Protein AF-A0A0M3K593-F1 (afdb_monomer)

Foldseek 3Di:
DPDPPPQDKDKWKFFWADDDPPVQWTWTFTLLGIEICPHPVPPDPDDGQWMKTFIKGQDDDDDVVCVQVPHRIYGDDDIDTDDDDDFGWDWDQDPNDTKTKGFFKWFWAADDQAWTWIQAQGRGIETEGNVNCVVVVDDHRDIFGFIKIADDADPRQVPGRIYTDDGDDDPDDPVPRQKDWFKWAFDQAPDPFWTWTATDFPLGAIAIEGQRQENDGDPPVCRNVQPIKIFMFGNSGDNDPSRHGYTNHIYRDDDPVSVVVVVVRCVRVVVVPPPPDDDDDDDDDDDDDDDDDDDDDDDDDDDPPDPDPVLVVLVVQCVDVVSLVVCCVPPVPVSVVSCVVNVPDDD

Radius of gyration: 25.49 Å; Cα contacts (8 Å, |Δi|>4): 632; chains: 1; bounding box: 78×77×59 Å

Secondary structure (DSSP, 8-state):
---------EEEEEEEEEEETTTTEEEEEETTEEEEE-S--SSS---TT-EEEEEEEE-----TTGGGTT--EEE-S--EE--S-S---EEEEETTEEEEEEEEEEEEEEE-SSEEEEEETTTEEEEEEHHHHHHHT--TT-EEEEEEEE----TTTTT-SEEEEEE---S---S--SEEEEEEEEEEEEETTEEEEEE-GGG-EEEEE-GGGBSS---HHHHHH-S-EEEEEES--BSSTTSPEEPSEEE---THHHHHHHHHHHHHHHTTSTTS--------------------------------HHHHHHHHHHTSHHHHHHHHHH-HHHHHHHHHHHT----

Structure (mmCIF, N/CA/C/O backbone):
data_AF-A0A0M3K593-F1
#
_entry.id   AF-A0A0M3K593-F1
#
loop_
_atom_site.group_PDB
_atom_site.id
_atom_site.type_symbol
_atom_site.label_atom_id
_atom_site.label_alt_id
_atom_site.label_comp_id
_atom_site.label_asym_id
_atom_site.label_entity_id
_atom_site.label_seq_id
_atom_site.pdbx_PDB_ins_code
_atom_site.Cartn_x
_atom_site.Cartn_y
_atom_site.Cartn_z
_atom_site.occupancy
_atom_site.B_iso_or_equiv
_atom_site.auth_seq_id
_atom_site.auth_comp_id
_atom_site.auth_asym_id
_atom_site.auth_atom_id
_atom_site.pdbx_PDB_model_num
ATOM 1 N N . MET A 1 1 ? -12.533 -0.703 -36.557 1.00 31.89 1 MET A N 1
ATOM 2 C CA . MET A 1 1 ? -12.569 0.366 -35.541 1.00 31.89 1 MET A CA 1
ATOM 3 C C . MET A 1 1 ? -13.401 -0.151 -34.383 1.00 31.89 1 MET A C 1
ATOM 5 O O . MET A 1 1 ? -14.620 -0.126 -34.463 1.00 31.89 1 MET A O 1
ATOM 9 N N . LEU A 1 2 ? -12.752 -0.762 -33.392 1.00 30.12 2 LEU A N 1
ATOM 10 C CA . LEU A 1 2 ? -13.408 -1.177 -32.152 1.00 30.12 2 LEU A CA 1
ATOM 11 C C . LEU A 1 2 ? -13.414 0.042 -31.232 1.00 30.12 2 LEU A C 1
ATOM 13 O O . LEU A 1 2 ? -12.392 0.718 -31.120 1.00 30.12 2 LEU A O 1
ATOM 17 N N . GLY A 1 3 ? -14.586 0.359 -30.685 1.00 29.17 3 GLY A N 1
ATOM 18 C CA . GLY A 1 3 ? -14.812 1.551 -29.881 1.00 29.17 3 GLY A CA 1
ATOM 19 C C . GLY A 1 3 ? -13.819 1.647 -28.730 1.00 29.17 3 GLY A C 1
ATOM 20 O O . GLY A 1 3 ? -13.571 0.664 -28.032 1.00 29.17 3 GLY A O 1
ATOM 21 N N . ALA A 1 4 ? -13.265 2.844 -28.553 1.00 38.06 4 ALA A N 1
ATOM 22 C CA . ALA A 1 4 ? -12.621 3.248 -27.320 1.00 38.06 4 ALA A CA 1
ATOM 23 C C . ALA A 1 4 ? -13.682 3.187 -26.215 1.00 38.06 4 ALA A C 1
ATOM 25 O O . ALA A 1 4 ? -14.479 4.104 -26.050 1.00 38.06 4 ALA A O 1
ATOM 26 N N . GLY A 1 5 ? -13.761 2.055 -25.519 1.00 41.94 5 GLY A N 1
ATOM 27 C CA . GLY A 1 5 ? -14.286 2.078 -24.165 1.00 41.94 5 GLY A CA 1
ATOM 28 C C . GLY A 1 5 ? -13.290 2.881 -23.345 1.00 41.94 5 GLY A C 1
ATOM 29 O O . GLY A 1 5 ? -12.103 2.555 -23.386 1.00 41.94 5 GLY A O 1
ATOM 30 N N . ASP A 1 6 ? -13.754 3.928 -22.667 1.00 56.03 6 ASP A N 1
ATOM 31 C CA . ASP A 1 6 ? -12.944 4.706 -21.733 1.00 56.03 6 ASP A CA 1
ATOM 32 C C . ASP A 1 6 ? -12.305 3.747 -20.721 1.00 56.03 6 ASP A C 1
ATOM 34 O O . ASP A 1 6 ? -12.944 3.261 -19.784 1.00 56.03 6 ASP A O 1
ATOM 38 N N . GLN A 1 7 ? -11.041 3.393 -20.950 1.00 69.00 7 GLN A N 1
ATOM 39 C CA . GLN A 1 7 ? -10.253 2.705 -19.945 1.00 69.00 7 GLN A CA 1
ATOM 40 C C . GLN A 1 7 ? -9.970 3.727 -18.856 1.00 69.00 7 GLN A C 1
ATOM 42 O O . GLN A 1 7 ? -9.369 4.764 -19.119 1.00 69.00 7 GLN A O 1
ATOM 47 N N . GLU A 1 8 ? -10.406 3.435 -17.634 1.00 86.25 8 GLU A N 1
ATOM 48 C CA . GLU A 1 8 ? -10.052 4.260 -16.485 1.00 86.25 8 GLU A CA 1
ATOM 49 C C . GLU A 1 8 ? -8.523 4.342 -16.367 1.00 86.25 8 GLU A C 1
ATOM 51 O O . GLU A 1 8 ? -7.814 3.326 -16.413 1.00 86.25 8 GLU A O 1
ATOM 56 N N . THR A 1 9 ? -8.020 5.564 -16.211 1.00 87.94 9 THR A N 1
ATOM 57 C CA . THR A 1 9 ? -6.596 5.851 -16.045 1.00 87.94 9 THR A CA 1
ATOM 58 C C . THR A 1 9 ? -6.358 6.787 -14.873 1.00 87.94 9 THR A C 1
ATOM 60 O O . THR A 1 9 ? -7.185 7.655 -14.601 1.00 87.94 9 THR A O 1
ATOM 63 N N . ILE A 1 10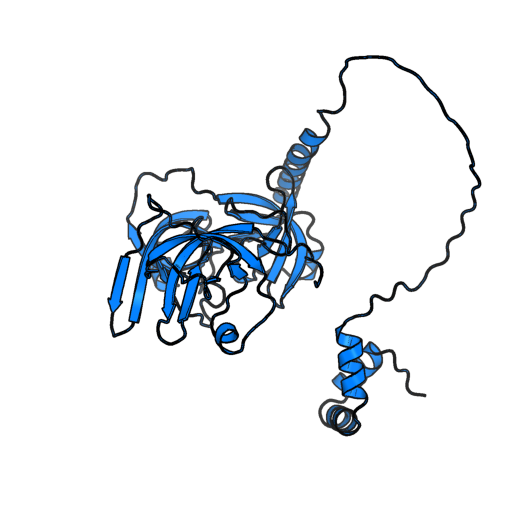 ? -5.194 6.673 -14.238 1.00 87.56 10 ILE A N 1
ATOM 64 C CA . ILE A 1 10 ? -4.732 7.597 -13.199 1.00 87.56 10 ILE A CA 1
ATOM 65 C C . ILE A 1 10 ? -3.284 8.008 -13.459 1.00 87.56 10 ILE A C 1
ATOM 67 O O . ILE A 1 10 ? -2.507 7.231 -14.012 1.00 87.56 10 ILE A O 1
ATOM 71 N N . GLN A 1 11 ? -2.906 9.219 -13.059 1.00 88.06 11 GLN A N 1
ATOM 72 C CA . GLN A 1 11 ? -1.510 9.645 -13.067 1.00 88.06 11 GLN A CA 1
ATOM 73 C C . GLN A 1 11 ? -0.842 9.277 -11.740 1.00 88.06 11 GLN A C 1
ATOM 75 O O . GLN A 1 11 ? -1.380 9.576 -10.676 1.00 88.06 11 GLN A O 1
ATOM 80 N N . VAL A 1 12 ? 0.321 8.631 -11.803 1.00 85.81 12 VAL A N 1
ATOM 81 C CA . VAL A 1 12 ? 1.114 8.254 -10.629 1.00 85.81 12 VAL A CA 1
ATOM 82 C C . VAL A 1 12 ? 2.595 8.472 -10.853 1.00 85.81 12 VAL A C 1
ATOM 84 O O . VAL A 1 12 ? 3.105 8.291 -11.958 1.00 85.81 12 VAL A O 1
ATOM 87 N N . ASP A 1 13 ? 3.282 8.786 -9.763 1.00 87.69 13 ASP A N 1
ATOM 88 C CA . ASP A 1 13 ? 4.732 8.847 -9.719 1.00 87.69 13 ASP A CA 1
ATOM 89 C C . ASP A 1 13 ? 5.278 7.571 -9.076 1.00 87.69 13 ASP A C 1
ATOM 91 O O . ASP A 1 13 ? 4.692 7.024 -8.135 1.00 87.69 13 ASP A O 1
ATOM 95 N N . GLY A 1 14 ? 6.412 7.090 -9.576 1.00 86.69 14 GLY A N 1
ATOM 96 C CA . GLY A 1 14 ? 7.092 5.959 -8.970 1.00 86.69 14 GLY A CA 1
ATOM 97 C C . GLY A 1 14 ? 8.514 5.758 -9.464 1.00 86.69 14 GLY A C 1
ATOM 98 O O . GLY A 1 14 ? 8.992 6.428 -10.382 1.00 86.69 14 GLY A O 1
ATOM 99 N N . VAL A 1 15 ? 9.193 4.830 -8.803 1.00 86.94 15 VAL A N 1
ATOM 100 C CA . VAL A 1 15 ? 10.621 4.556 -8.973 1.00 86.94 15 VAL A CA 1
ATOM 101 C C . VAL A 1 15 ? 10.830 3.224 -9.665 1.00 86.94 15 VAL A C 1
ATOM 103 O O . VAL A 1 15 ? 10.212 2.225 -9.300 1.00 86.94 15 VAL A O 1
ATOM 106 N N . VAL A 1 16 ? 11.717 3.187 -10.653 1.00 86.38 16 VAL A N 1
ATOM 107 C CA . VAL A 1 16 ? 12.101 1.950 -11.333 1.00 86.38 16 VAL A CA 1
ATOM 108 C C . VAL A 1 16 ? 12.878 1.073 -10.362 1.00 86.38 16 VAL A C 1
ATOM 110 O O . VAL A 1 16 ? 13.940 1.453 -9.867 1.00 86.38 16 VAL A O 1
ATOM 113 N N . VAL A 1 17 ? 12.347 -0.115 -10.098 1.00 82.81 17 VAL A N 1
ATOM 114 C CA . VAL A 1 17 ? 12.940 -1.078 -9.156 1.00 82.81 17 VAL A CA 1
ATOM 115 C C . VAL A 1 17 ? 13.529 -2.300 -9.846 1.00 82.81 17 VAL A C 1
ATOM 117 O O . VAL A 1 17 ? 14.283 -3.036 -9.218 1.00 82.81 17 VAL A O 1
ATOM 120 N N . LEU A 1 18 ? 13.175 -2.521 -11.113 1.00 81.56 18 LEU A N 1
ATOM 121 C CA . LEU A 1 18 ? 13.692 -3.606 -11.932 1.00 81.56 18 LEU A CA 1
ATOM 122 C C . LEU A 1 18 ? 13.642 -3.216 -13.407 1.00 81.56 18 LEU A C 1
ATOM 124 O O . LEU A 1 18 ? 12.638 -2.673 -13.878 1.00 81.56 18 LEU A O 1
ATOM 128 N N . VAL A 1 19 ? 14.718 -3.549 -14.113 1.00 81.00 19 VAL A N 1
ATOM 129 C CA . VAL A 1 19 ? 14.821 -3.516 -15.570 1.00 81.00 19 VAL A CA 1
ATOM 130 C C . VAL A 1 19 ? 15.288 -4.900 -16.010 1.00 81.00 19 VAL A C 1
ATOM 132 O O . VAL A 1 19 ? 16.306 -5.387 -15.526 1.00 81.00 19 VAL A O 1
ATOM 135 N N . ASP A 1 20 ? 14.514 -5.544 -16.876 1.00 77.88 20 ASP A N 1
ATOM 136 C CA . ASP A 1 20 ? 14.859 -6.806 -17.525 1.00 77.88 20 ASP A CA 1
ATOM 137 C C . ASP A 1 20 ? 15.097 -6.516 -19.009 1.00 77.88 20 ASP A C 1
ATOM 139 O O . ASP A 1 20 ? 14.156 -6.362 -19.795 1.00 77.88 20 ASP A O 1
ATOM 143 N N . GLU A 1 21 ? 16.375 -6.383 -19.365 1.00 77.69 21 GLU A N 1
ATOM 144 C CA . GLU A 1 21 ? 16.811 -6.103 -20.735 1.00 77.69 21 GLU A CA 1
ATOM 145 C C . GLU A 1 21 ? 16.557 -7.296 -21.669 1.00 77.69 21 GLU A C 1
ATOM 147 O O . GLU A 1 21 ? 16.211 -7.094 -22.832 1.00 77.69 21 GLU A O 1
ATOM 152 N N . GLU A 1 22 ? 16.666 -8.535 -21.173 1.00 76.56 22 GLU A N 1
ATOM 153 C CA . GLU A 1 22 ? 16.469 -9.748 -21.980 1.00 76.56 22 GLU A CA 1
ATOM 154 C C . GLU A 1 22 ? 15.010 -9.893 -22.421 1.00 76.56 22 GLU A C 1
ATOM 156 O O . GLU A 1 22 ? 14.716 -10.242 -23.566 1.00 76.56 22 GLU A O 1
ATOM 161 N N . SER A 1 23 ? 14.087 -9.596 -21.508 1.00 73.81 23 SER A N 1
ATOM 162 C CA . SER A 1 23 ? 12.646 -9.704 -21.725 1.00 73.81 23 SER A CA 1
ATOM 163 C C . SER A 1 23 ? 11.991 -8.376 -22.132 1.00 73.81 23 SER A C 1
ATOM 165 O O . SER A 1 23 ? 10.768 -8.330 -22.296 1.00 73.81 23 SER A O 1
ATOM 167 N N . ASN A 1 24 ? 12.777 -7.305 -22.294 1.00 75.88 24 ASN A N 1
ATOM 168 C CA . ASN A 1 24 ? 12.350 -5.962 -22.699 1.00 75.88 24 ASN A CA 1
ATOM 169 C C . ASN A 1 24 ? 11.180 -5.400 -21.862 1.00 75.88 24 ASN A C 1
ATOM 171 O O . ASN A 1 24 ? 10.176 -4.906 -22.390 1.00 75.88 24 ASN A O 1
ATOM 175 N N . PHE A 1 25 ? 11.277 -5.503 -20.535 1.00 79.31 25 PHE A N 1
ATOM 176 C CA . PHE A 1 25 ? 10.306 -4.889 -19.631 1.00 79.31 25 PHE A CA 1
ATOM 177 C C . PHE A 1 25 ? 10.978 -4.268 -18.409 1.00 79.31 25 PHE A C 1
ATOM 179 O O . PHE A 1 25 ? 12.043 -4.676 -17.960 1.00 79.31 25 PHE A O 1
ATOM 186 N N . ALA A 1 26 ? 10.309 -3.282 -17.831 1.00 82.56 26 ALA A N 1
ATOM 187 C CA . ALA A 1 26 ? 10.638 -2.752 -16.521 1.00 82.56 26 ALA A CA 1
ATOM 188 C C . ALA A 1 26 ? 9.356 -2.667 -15.695 1.00 82.56 26 ALA A C 1
ATOM 190 O O . ALA A 1 26 ? 8.242 -2.774 -16.215 1.00 82.56 26 ALA A O 1
ATOM 191 N N . TYR A 1 27 ? 9.483 -2.456 -14.396 1.00 85.25 27 TYR A N 1
ATOM 192 C CA . TYR A 1 27 ? 8.360 -1.949 -13.622 1.00 85.25 27 TYR A CA 1
ATOM 193 C C . TYR A 1 27 ? 8.842 -0.922 -12.615 1.00 85.25 27 TYR A C 1
ATOM 195 O O . TYR A 1 27 ? 9.941 -1.013 -12.056 1.00 85.25 27 TYR A O 1
ATOM 203 N N . LEU A 1 28 ? 7.986 0.067 -12.399 1.00 85.75 28 LEU A N 1
ATOM 204 C CA . LEU A 1 28 ? 8.141 1.012 -11.313 1.00 85.75 28 LEU A CA 1
ATOM 205 C C . LEU A 1 28 ? 7.267 0.585 -10.141 1.00 85.75 28 LEU A C 1
ATOM 207 O O . LEU A 1 28 ? 6.236 -0.067 -10.325 1.00 85.75 28 LEU A O 1
ATOM 211 N N . ASP A 1 29 ? 7.688 0.937 -8.936 1.00 84.81 29 ASP A N 1
ATOM 212 C CA . ASP A 1 29 ? 6.826 0.882 -7.766 1.00 84.81 29 ASP A CA 1
ATOM 213 C C . ASP A 1 29 ? 6.297 2.282 -7.468 1.00 84.81 29 ASP A C 1
ATOM 215 O O . ASP A 1 29 ? 7.064 3.247 -7.417 1.00 84.81 29 ASP A O 1
ATOM 219 N N . ALA A 1 30 ? 4.984 2.380 -7.306 1.00 80.50 30 ALA A N 1
ATOM 220 C CA . ALA A 1 30 ? 4.266 3.609 -7.004 1.00 80.50 30 ALA A CA 1
ATOM 221 C C . ALA A 1 30 ? 3.485 3.433 -5.695 1.00 80.50 30 ALA A C 1
ATOM 223 O O . ALA A 1 30 ? 3.256 2.314 -5.240 1.00 80.50 30 ALA A O 1
ATOM 224 N N . GLY A 1 31 ? 2.967 4.518 -5.112 1.00 73.06 31 GLY A N 1
ATOM 225 C CA . GLY A 1 31 ? 2.091 4.444 -3.929 1.00 73.06 31 GLY A CA 1
ATOM 226 C C . GLY A 1 31 ? 0.862 3.519 -4.085 1.00 73.06 31 GLY A C 1
ATOM 227 O O . GLY A 1 31 ? 0.278 3.089 -3.087 1.00 73.06 31 GLY A O 1
ATOM 228 N N . LEU A 1 32 ? 0.490 3.165 -5.325 1.00 74.12 32 LEU A N 1
ATOM 229 C CA . LEU A 1 32 ? -0.566 2.198 -5.666 1.00 74.12 32 LEU A CA 1
ATOM 230 C C . LEU A 1 32 ? -0.079 0.735 -5.773 1.00 74.12 32 LEU A C 1
ATOM 232 O O . LEU A 1 32 ? -0.901 -0.187 -5.778 1.00 74.12 32 LEU A O 1
ATOM 236 N N . GLY A 1 33 ? 1.233 0.506 -5.837 1.00 78.50 33 GLY A N 1
ATOM 237 C CA . GLY A 1 33 ? 1.906 -0.771 -6.083 1.00 78.50 33 GLY A CA 1
ATOM 238 C C . GLY A 1 33 ? 2.690 -0.786 -7.401 1.00 78.50 33 GLY A C 1
ATOM 239 O O . GLY A 1 33 ? 2.908 0.251 -8.027 1.00 78.50 33 GLY A O 1
ATOM 240 N N . ARG A 1 34 ? 3.077 -1.988 -7.852 1.00 82.94 34 ARG A N 1
ATOM 241 C CA . ARG A 1 34 ? 3.871 -2.180 -9.075 1.00 82.94 34 ARG A CA 1
ATOM 242 C C . ARG A 1 34 ? 3.084 -1.853 -10.347 1.00 82.94 34 ARG A C 1
ATOM 244 O O . ARG A 1 34 ? 1.995 -2.402 -10.570 1.00 82.94 34 ARG A O 1
ATOM 251 N N . VAL A 1 35 ? 3.688 -1.024 -11.194 1.00 85.06 35 VAL A N 1
ATOM 252 C CA . VAL A 1 35 ? 3.178 -0.607 -12.503 1.00 85.06 35 VAL A CA 1
ATOM 253 C C . VAL A 1 35 ? 4.140 -1.078 -13.593 1.00 85.06 35 VAL A C 1
ATOM 255 O O . VAL A 1 35 ? 5.325 -0.742 -13.580 1.00 85.06 35 VAL A O 1
ATOM 258 N N . LEU A 1 36 ? 3.624 -1.857 -14.543 1.00 86.00 36 LEU A N 1
ATOM 259 C CA . LEU A 1 36 ? 4.391 -2.395 -15.662 1.00 86.00 36 LEU A CA 1
ATOM 260 C C . LEU A 1 36 ? 4.753 -1.295 -16.671 1.00 86.00 36 LEU A C 1
ATOM 262 O O . LEU A 1 36 ? 3.876 -0.586 -17.166 1.00 86.00 36 LEU A O 1
ATOM 266 N N . LEU A 1 37 ? 6.035 -1.229 -17.024 1.00 82.38 37 LEU A N 1
ATOM 267 C CA . LEU A 1 37 ? 6.602 -0.446 -18.119 1.00 82.38 37 LEU A CA 1
ATOM 268 C C . LEU A 1 37 ? 6.957 -1.425 -19.256 1.00 82.38 37 LEU A C 1
ATOM 270 O O . LEU A 1 37 ? 8.034 -2.017 -19.263 1.00 82.38 37 LEU A O 1
ATOM 274 N N . SER A 1 38 ? 6.034 -1.657 -20.194 1.00 69.56 38 SER A N 1
ATOM 275 C CA . SER A 1 38 ? 6.252 -2.549 -21.346 1.00 69.56 38 SER A CA 1
ATOM 276 C C . SER A 1 38 ? 5.411 -2.125 -22.559 1.00 69.56 38 SER A C 1
ATOM 278 O O . SER A 1 38 ? 4.216 -1.890 -22.394 1.00 69.56 38 SER A O 1
ATOM 280 N N . PRO A 1 39 ? 5.982 -2.071 -23.777 1.00 58.28 39 PRO A N 1
ATOM 281 C CA . PRO A 1 39 ? 7.276 -1.509 -24.128 1.00 58.28 39 PRO A CA 1
ATOM 282 C C . PRO A 1 39 ? 7.063 -0.042 -24.553 1.00 58.28 39 PRO A C 1
ATOM 284 O O . PRO A 1 39 ? 6.825 0.256 -25.716 1.00 58.28 39 PRO A O 1
ATOM 287 N N . VAL A 1 40 ? 7.150 0.898 -23.607 1.00 55.06 40 VAL A N 1
ATOM 288 C CA . VAL A 1 40 ? 7.319 2.341 -23.910 1.00 55.06 40 VAL A CA 1
ATOM 289 C C . VAL A 1 40 ? 8.822 2.686 -23.897 1.00 55.06 40 VAL A C 1
ATOM 291 O O . VAL A 1 40 ? 9.225 3.804 -23.608 1.00 55.06 40 VAL A O 1
ATOM 294 N N . MET A 1 41 ? 9.669 1.687 -24.173 1.00 56.06 41 MET A N 1
ATOM 295 C CA . MET A 1 41 ? 11.134 1.786 -24.156 1.00 56.06 41 MET A CA 1
ATOM 296 C C . MET A 1 41 ? 11.714 2.489 -25.392 1.00 56.06 41 MET A C 1
ATOM 298 O O . MET A 1 41 ? 12.921 2.698 -25.469 1.00 56.06 41 MET A O 1
ATOM 302 N N . ASP A 1 42 ? 10.872 2.895 -26.344 1.00 53.09 42 ASP A N 1
ATOM 303 C CA . ASP A 1 42 ? 11.299 3.602 -27.550 1.00 53.09 42 ASP A CA 1
ATOM 304 C C . ASP A 1 42 ? 11.604 5.081 -27.242 1.00 53.09 42 ASP A C 1
ATOM 306 O O . ASP A 1 42 ? 10.855 5.984 -27.619 1.00 53.09 42 ASP A O 1
ATOM 310 N N . GLY A 1 43 ? 12.710 5.349 -26.540 1.00 54.81 43 GLY A N 1
ATOM 311 C CA . GLY A 1 43 ? 13.333 6.678 -26.565 1.00 54.81 43 GLY A CA 1
ATOM 312 C C . GLY A 1 43 ? 14.140 7.105 -25.341 1.00 54.81 43 GLY A C 1
ATOM 313 O O . GLY A 1 43 ? 15.044 7.921 -25.504 1.00 54.81 43 GLY A O 1
ATOM 314 N N . ASP A 1 44 ? 13.868 6.562 -24.153 1.00 59.69 44 ASP A N 1
ATOM 315 C CA . ASP A 1 44 ? 14.581 6.923 -22.921 1.00 59.69 44 ASP A CA 1
ATOM 316 C C . ASP A 1 44 ? 15.331 5.713 -22.348 1.00 59.69 44 ASP A C 1
ATOM 318 O O . ASP A 1 44 ? 14.776 4.628 -22.199 1.00 59.69 44 ASP A O 1
ATOM 322 N N . ASP A 1 45 ? 16.599 5.926 -21.999 1.00 76.06 45 ASP A N 1
ATOM 323 C CA . ASP A 1 45 ? 17.481 4.958 -21.339 1.00 76.06 45 ASP A CA 1
ATOM 324 C C . ASP A 1 45 ? 16.979 4.752 -19.888 1.00 76.06 45 ASP A C 1
ATOM 326 O O . ASP A 1 45 ? 17.406 5.459 -18.967 1.00 76.06 45 ASP A O 1
ATOM 330 N N . ILE A 1 46 ? 15.979 3.876 -19.698 1.00 82.12 46 ILE A N 1
ATOM 331 C CA . ILE A 1 46 ? 15.348 3.587 -18.397 1.00 82.12 46 ILE A CA 1
ATOM 332 C C . ILE A 1 46 ? 16.348 2.849 -17.512 1.00 82.12 46 ILE A C 1
ATOM 334 O O . ILE A 1 46 ? 16.781 1.746 -17.835 1.00 82.12 46 ILE A O 1
ATOM 338 N N . LYS A 1 47 ? 16.672 3.429 -16.354 1.00 83.25 47 LYS A N 1
ATOM 339 C CA . LYS A 1 47 ? 17.590 2.824 -15.384 1.00 83.25 47 LYS A CA 1
ATOM 340 C C . LYS A 1 47 ? 16.896 2.555 -14.067 1.00 83.25 47 LYS A C 1
ATOM 342 O O . LYS A 1 47 ? 16.003 3.284 -13.641 1.00 83.25 47 LYS A O 1
ATOM 347 N N . VAL A 1 48 ? 17.352 1.517 -13.382 1.00 82.44 48 VAL A N 1
ATOM 348 C CA . VAL A 1 48 ? 16.987 1.275 -11.988 1.00 82.44 48 VAL A CA 1
ATOM 349 C C . VAL A 1 48 ? 17.290 2.528 -11.155 1.00 82.44 48 VAL A C 1
ATOM 351 O O . VAL A 1 48 ? 18.335 3.155 -11.318 1.00 82.44 48 VAL A O 1
ATOM 354 N N . SER A 1 49 ? 16.389 2.878 -10.237 1.00 81.81 49 SER A N 1
ATOM 355 C CA . SER A 1 49 ? 16.373 4.128 -9.452 1.00 81.81 49 SER A CA 1
ATOM 356 C C . SER A 1 49 ? 15.933 5.394 -10.199 1.00 81.81 49 SER A C 1
ATOM 358 O O . SER A 1 49 ? 15.815 6.441 -9.557 1.00 81.81 49 SER A O 1
ATOM 360 N N . ASP A 1 50 ? 15.647 5.334 -11.504 1.00 85.00 50 ASP A N 1
ATOM 361 C CA . ASP A 1 50 ? 14.996 6.453 -12.188 1.00 85.00 50 ASP A CA 1
ATOM 362 C C . ASP A 1 50 ? 13.564 6.642 -11.673 1.00 85.00 50 ASP A C 1
ATOM 364 O O . ASP A 1 50 ? 12.843 5.679 -11.406 1.00 85.00 50 ASP A O 1
ATOM 368 N N . TRP A 1 51 ? 13.134 7.898 -11.580 1.00 87.56 51 TRP A N 1
ATOM 369 C CA . TRP A 1 51 ? 11.766 8.260 -11.225 1.00 87.56 51 TRP A CA 1
ATOM 370 C C . TRP A 1 51 ? 10.984 8.699 -12.458 1.00 87.56 51 TRP A C 1
ATOM 372 O O . TRP A 1 51 ? 11.476 9.485 -13.274 1.00 87.56 51 TRP A O 1
ATOM 382 N N . PHE A 1 52 ? 9.740 8.237 -12.559 1.00 88.12 52 PHE A N 1
ATOM 383 C CA . PHE A 1 52 ? 8.836 8.582 -13.648 1.00 88.12 52 PHE A CA 1
ATOM 384 C C . PHE A 1 52 ? 7.456 8.961 -13.125 1.00 88.12 52 PHE A C 1
ATOM 386 O O . PHE A 1 52 ? 6.930 8.323 -12.218 1.00 88.12 52 PHE A O 1
ATOM 393 N N . SER A 1 53 ? 6.868 9.970 -13.765 1.00 88.62 53 SER A N 1
ATOM 394 C CA . SER A 1 53 ? 5.435 10.237 -13.732 1.00 88.62 53 SER A CA 1
ATOM 395 C C . SER A 1 53 ? 4.805 9.541 -14.931 1.00 88.62 53 SER A C 1
ATOM 397 O O . SER A 1 53 ? 5.246 9.743 -16.071 1.00 88.62 53 SER A O 1
ATOM 399 N N . VAL A 1 54 ? 3.818 8.685 -14.682 1.00 87.81 54 VAL A N 1
ATOM 400 C CA . VAL A 1 54 ? 3.195 7.828 -15.693 1.00 87.81 54 VAL A CA 1
ATOM 401 C C . VAL A 1 54 ? 1.678 7.867 -15.582 1.00 87.81 54 VAL A C 1
ATOM 403 O O . VAL A 1 54 ? 1.119 8.004 -14.495 1.00 87.81 54 VAL A O 1
ATOM 406 N N . THR A 1 55 ? 0.997 7.697 -16.709 1.00 89.25 55 THR A N 1
ATOM 407 C CA . THR A 1 55 ? -0.432 7.383 -16.717 1.00 89.25 55 THR A CA 1
ATOM 408 C C . THR A 1 55 ? -0.586 5.867 -16.675 1.00 89.25 55 THR A C 1
ATOM 410 O O . THR A 1 55 ? -0.006 5.163 -17.496 1.00 89.25 55 THR A O 1
ATOM 413 N N . ALA A 1 56 ? -1.334 5.353 -15.704 1.00 87.56 56 ALA A N 1
ATOM 414 C CA . ALA A 1 56 ? -1.515 3.929 -15.465 1.00 87.56 56 ALA A CA 1
ATOM 415 C C . ALA A 1 56 ? -2.979 3.515 -15.653 1.00 87.56 56 ALA A C 1
ATOM 417 O O . ALA A 1 56 ? -3.891 4.261 -15.304 1.00 87.56 56 ALA A O 1
ATOM 418 N N . THR A 1 57 ? -3.199 2.303 -16.158 1.00 88.12 57 THR A N 1
ATOM 419 C CA . THR A 1 57 ? -4.510 1.640 -16.251 1.00 88.12 57 THR A CA 1
ATOM 420 C C . THR A 1 57 ? -4.489 0.308 -15.488 1.00 88.12 57 THR A C 1
ATOM 422 O O . THR A 1 57 ? -3.408 -0.287 -15.372 1.00 88.12 57 THR A O 1
ATOM 425 N N . PRO A 1 58 ? -5.616 -0.205 -14.948 1.00 85.50 58 PRO A N 1
ATOM 426 C CA . PRO A 1 58 ? -5.638 -1.514 -14.309 1.00 85.50 58 PRO A CA 1
ATOM 427 C C . PRO A 1 58 ? -5.230 -2.585 -15.315 1.00 85.50 58 PRO A C 1
ATOM 429 O O . PRO A 1 58 ? -5.754 -2.652 -16.428 1.00 85.50 58 PRO A O 1
ATOM 432 N N . TYR A 1 59 ? -4.287 -3.432 -14.924 1.00 74.62 59 TYR A N 1
ATOM 433 C CA . TYR A 1 59 ? -3.737 -4.447 -15.805 1.00 74.62 59 TYR A CA 1
ATOM 434 C C . TYR A 1 59 ? -4.722 -5.615 -15.923 1.00 74.62 59 TYR A C 1
ATOM 436 O O . TYR A 1 59 ? -4.921 -6.367 -14.969 1.00 74.62 59 TYR A O 1
ATOM 444 N N . ARG A 1 60 ? -5.385 -5.735 -17.081 1.00 65.81 60 ARG A N 1
ATOM 445 C CA . ARG A 1 60 ? -6.429 -6.749 -17.327 1.00 65.81 60 ARG A CA 1
ATOM 446 C C . ARG A 1 60 ? -5.921 -7.981 -18.082 1.00 65.81 60 ARG A C 1
ATOM 448 O O . ARG A 1 60 ? -6.458 -9.066 -17.878 1.00 65.81 60 ARG A O 1
ATOM 455 N N . ASP A 1 61 ? -4.852 -7.842 -18.867 1.00 54.81 61 ASP A N 1
ATOM 456 C CA . ASP A 1 61 ? -4.339 -8.903 -19.740 1.00 54.81 61 ASP A CA 1
ATOM 457 C C . ASP A 1 61 ? -3.043 -9.494 -19.199 1.00 54.81 61 ASP A C 1
ATOM 459 O O . ASP A 1 61 ? -1.947 -9.070 -19.540 1.00 54.81 61 ASP A O 1
ATOM 463 N N . ALA A 1 62 ? -3.159 -10.498 -18.336 1.00 45.88 62 ALA A N 1
ATOM 464 C CA . ALA A 1 62 ? -2.010 -11.168 -17.749 1.00 45.88 62 ALA A CA 1
ATOM 465 C C . ALA A 1 62 ? -1.288 -12.065 -18.772 1.00 45.88 62 ALA A C 1
ATOM 467 O O . ALA A 1 62 ? -1.559 -13.270 -18.836 1.00 45.88 62 ALA A O 1
ATOM 468 N N . ALA A 1 63 ? -0.332 -11.519 -19.532 1.00 47.19 63 ALA A N 1
ATOM 469 C CA . ALA A 1 63 ? 0.608 -12.377 -20.249 1.00 47.19 63 ALA A CA 1
ATOM 470 C C . ALA A 1 63 ? 1.397 -13.226 -19.221 1.00 47.19 63 ALA A C 1
ATOM 472 O O . ALA A 1 63 ? 1.687 -12.746 -18.116 1.00 47.19 63 ALA A O 1
ATOM 473 N N . PRO A 1 64 ? 1.753 -14.487 -19.533 1.00 45.12 64 PRO A N 1
ATOM 474 C CA . PRO A 1 64 ? 2.338 -15.423 -18.565 1.00 45.12 64 PRO A CA 1
ATOM 475 C C . PRO A 1 64 ? 3.610 -14.910 -17.874 1.00 45.12 64 PRO A C 1
ATOM 477 O O . PRO A 1 64 ? 3.853 -15.240 -16.714 1.00 45.12 64 PRO A O 1
ATOM 480 N N . ILE A 1 65 ? 4.387 -14.074 -18.568 1.00 47.88 65 ILE A N 1
ATOM 481 C CA . ILE A 1 65 ? 5.636 -13.473 -18.080 1.00 47.88 65 ILE A CA 1
ATOM 482 C C . ILE A 1 65 ? 5.361 -12.499 -16.919 1.00 47.88 65 ILE A C 1
ATOM 484 O O . ILE A 1 65 ? 6.110 -12.459 -15.948 1.00 47.88 65 ILE A O 1
ATOM 488 N N . HIS A 1 66 ? 4.231 -11.785 -16.942 1.00 51.44 66 HIS A N 1
ATOM 489 C CA . HIS A 1 66 ? 3.921 -10.722 -15.979 1.00 51.44 66 HIS A CA 1
ATOM 490 C C . HIS A 1 66 ? 3.129 -11.204 -14.754 1.00 51.44 66 HIS A C 1
ATOM 492 O O . HIS A 1 66 ? 3.125 -10.525 -13.725 1.00 51.44 66 HIS A O 1
ATOM 498 N N . LYS A 1 67 ? 2.533 -12.410 -14.802 1.00 46.88 67 LYS A N 1
ATOM 499 C CA . LYS A 1 67 ? 1.895 -13.047 -13.628 1.00 46.88 67 LYS A CA 1
ATOM 500 C C . LYS A 1 67 ? 2.875 -13.291 -12.478 1.00 46.88 67 LYS A C 1
ATOM 502 O O . LYS A 1 67 ? 2.458 -13.276 -11.326 1.00 46.88 67 LYS A O 1
ATOM 507 N N . LYS A 1 68 ? 4.164 -13.484 -12.778 1.00 52.16 68 LYS A N 1
ATOM 508 C CA . LYS A 1 68 ? 5.219 -13.655 -11.766 1.00 52.16 68 LYS A CA 1
ATOM 509 C C . LYS A 1 68 ? 5.598 -12.348 -11.058 1.00 52.16 68 LYS A C 1
ATOM 511 O O . LYS A 1 68 ? 6.131 -12.394 -9.956 1.00 52.16 68 LYS A O 1
ATOM 516 N N . ASN A 1 69 ? 5.289 -11.194 -11.656 1.00 59.00 69 ASN A N 1
ATOM 517 C CA . ASN A 1 69 ? 5.829 -9.900 -11.226 1.00 59.00 69 ASN A CA 1
ATOM 518 C C . ASN A 1 69 ? 4.852 -9.078 -10.368 1.00 59.00 69 ASN A C 1
ATOM 520 O O . ASN A 1 69 ? 5.220 -8.000 -9.897 1.00 59.00 69 ASN A O 1
ATOM 524 N N . PHE A 1 70 ? 3.630 -9.585 -10.147 1.00 69.62 70 PHE A N 1
ATOM 525 C CA . PHE A 1 70 ? 2.580 -8.978 -9.313 1.00 69.62 70 PHE A CA 1
ATOM 526 C C . PHE A 1 70 ? 2.214 -7.526 -9.693 1.00 69.62 70 PHE A C 1
ATOM 528 O O . PHE A 1 70 ? 1.749 -6.758 -8.849 1.00 69.62 70 PHE A O 1
ATOM 535 N N . CYS A 1 71 ? 2.411 -7.136 -10.958 1.00 77.06 71 CYS A N 1
ATOM 536 C CA . CYS A 1 71 ? 1.980 -5.831 -11.460 1.00 77.06 71 CYS A CA 1
ATOM 537 C C . CYS A 1 71 ? 0.448 -5.777 -11.512 1.00 77.06 71 CYS A C 1
ATOM 539 O O . CYS A 1 71 ? -0.186 -6.640 -12.120 1.00 77.06 71 CYS A O 1
ATOM 541 N N . ARG A 1 72 ? -0.145 -4.764 -10.871 1.00 77.50 72 ARG A N 1
ATOM 542 C CA . ARG A 1 72 ? -1.606 -4.543 -10.874 1.00 77.50 72 ARG A CA 1
ATOM 543 C C . ARG A 1 72 ? -2.042 -3.528 -11.921 1.00 77.50 72 ARG A C 1
ATOM 545 O O . ARG A 1 72 ? -3.219 -3.482 -12.269 1.00 77.50 72 ARG A O 1
ATOM 552 N N . TYR A 1 73 ? -1.099 -2.737 -12.416 1.00 84.44 73 TYR A N 1
ATOM 553 C CA . TYR A 1 73 ? -1.337 -1.664 -13.369 1.00 84.44 73 TYR A CA 1
ATOM 554 C C . TYR A 1 73 ? -0.298 -1.726 -14.486 1.00 84.44 73 TYR A C 1
ATOM 556 O O . TYR A 1 73 ? 0.798 -2.254 -14.289 1.00 84.44 73 TYR A O 1
ATOM 564 N N . ALA A 1 74 ? -0.634 -1.174 -15.644 1.00 86.75 74 ALA A N 1
ATOM 565 C CA . ALA A 1 74 ? 0.303 -0.957 -16.738 1.00 86.75 74 ALA A CA 1
ATOM 566 C C . ALA A 1 74 ? 0.284 0.504 -17.160 1.00 86.75 74 ALA A C 1
ATOM 568 O O . ALA A 1 74 ? -0.752 1.167 -17.085 1.00 86.75 74 ALA A O 1
ATOM 569 N N . VAL A 1 75 ? 1.438 0.992 -17.601 1.00 85.94 75 VAL A N 1
ATOM 570 C CA . VAL A 1 75 ? 1.552 2.322 -18.185 1.00 85.94 75 VAL A CA 1
ATOM 571 C C . VAL A 1 75 ? 0.819 2.374 -19.521 1.00 85.94 75 VAL A C 1
ATOM 573 O O . VAL A 1 75 ? 0.934 1.470 -20.346 1.00 85.94 75 VAL A O 1
ATOM 576 N N . VAL A 1 76 ? 0.095 3.466 -19.739 1.00 82.75 76 VAL A N 1
ATOM 577 C CA . VAL A 1 76 ? -0.532 3.822 -21.009 1.00 82.75 76 VAL A CA 1
ATOM 578 C C . VAL A 1 76 ? -0.111 5.235 -21.396 1.00 82.75 76 VAL A C 1
ATOM 580 O O . VAL A 1 76 ? -0.092 6.142 -20.571 1.00 82.75 76 VAL A O 1
ATOM 583 N N . GLY A 1 77 ? 0.233 5.446 -22.664 1.00 78.25 77 GLY A N 1
ATOM 584 C CA . GLY A 1 77 ? 0.642 6.764 -23.154 1.00 78.25 77 GLY A CA 1
ATOM 585 C C . GLY A 1 77 ? 2.088 7.138 -22.808 1.00 78.25 77 GLY A C 1
ATOM 586 O O . GLY A 1 77 ? 2.981 6.294 -22.821 1.00 78.25 77 GLY A O 1
ATOM 587 N N . ARG A 1 78 ? 2.340 8.438 -22.593 1.00 74.12 78 ARG A N 1
ATOM 588 C CA . ARG A 1 78 ? 3.698 8.983 -22.424 1.00 74.12 78 ARG A CA 1
ATOM 589 C C . ARG A 1 78 ? 4.180 8.869 -20.980 1.00 74.12 78 ARG A C 1
ATOM 591 O O . ARG A 1 78 ? 3.445 9.183 -20.049 1.00 74.12 78 ARG A O 1
ATOM 598 N N . VAL A 1 79 ? 5.453 8.520 -20.826 1.00 85.25 79 VAL A N 1
ATOM 599 C CA . VAL A 1 79 ? 6.184 8.582 -19.556 1.00 85.25 79 VAL A CA 1
ATOM 600 C C . VAL A 1 79 ? 6.943 9.904 -19.453 1.00 85.25 79 VAL A C 1
ATOM 602 O O . VAL A 1 79 ? 7.426 10.431 -20.455 1.00 85.25 79 VAL A O 1
ATOM 605 N N . LYS A 1 80 ? 7.046 10.465 -18.247 1.00 88.19 80 LYS A N 1
ATOM 606 C CA . LYS A 1 80 ? 7.823 11.682 -17.986 1.00 88.19 80 LYS A CA 1
ATOM 607 C C . LYS A 1 80 ? 8.852 11.413 -16.900 1.00 88.19 80 LYS A C 1
ATOM 609 O O . LYS A 1 80 ? 8.489 11.213 -15.744 1.00 88.19 80 LYS A O 1
ATOM 614 N N . LYS A 1 81 ? 10.137 11.468 -17.254 1.00 87.50 81 LYS A N 1
ATOM 615 C CA . LYS A 1 81 ? 11.231 11.358 -16.282 1.00 87.50 81 LYS A CA 1
ATOM 616 C C . LYS A 1 81 ? 11.200 12.532 -15.296 1.00 87.50 81 LYS A C 1
ATOM 618 O O . LYS A 1 81 ? 11.161 13.697 -15.704 1.00 87.50 81 LYS A O 1
ATOM 623 N N . ILE A 1 82 ? 11.224 12.228 -14.003 1.00 86.31 82 ILE A N 1
ATOM 624 C CA . ILE A 1 82 ? 11.258 13.206 -12.912 1.00 86.31 82 ILE A CA 1
ATOM 625 C C . ILE A 1 82 ? 12.728 13.508 -12.602 1.00 86.31 82 ILE A C 1
ATOM 627 O O . ILE A 1 82 ? 13.488 12.618 -12.232 1.00 86.31 82 ILE A O 1
ATOM 631 N N . LYS A 1 83 ? 13.145 14.766 -12.805 1.00 75.31 83 LYS A N 1
ATOM 632 C CA . LYS A 1 83 ? 14.554 15.191 -12.693 1.00 75.31 83 LYS A CA 1
ATOM 633 C C . LYS A 1 83 ? 14.955 15.708 -11.301 1.00 75.31 83 LYS A C 1
ATOM 635 O O . LYS A 1 83 ? 16.147 15.744 -11.017 1.00 75.31 83 LYS A O 1
ATOM 640 N N . GLU A 1 84 ? 14.009 16.097 -10.439 1.00 60.78 84 GLU A N 1
ATOM 641 C CA . GLU A 1 84 ? 14.290 16.694 -9.120 1.00 60.78 84 GLU A CA 1
ATOM 642 C C . GLU A 1 84 ? 13.603 15.969 -7.945 1.00 60.78 84 GLU A C 1
ATOM 644 O O . GLU A 1 84 ? 12.389 15.797 -7.929 1.00 60.78 84 GLU A O 1
ATOM 649 N N . LYS A 1 85 ? 14.437 15.619 -6.950 1.00 53.53 85 LYS A N 1
ATOM 650 C CA . LYS A 1 85 ? 14.203 15.479 -5.494 1.00 53.53 85 LYS A CA 1
ATOM 651 C C . LYS A 1 85 ? 12.958 14.727 -5.003 1.00 53.53 85 LYS A C 1
ATOM 653 O O . LYS A 1 85 ? 12.300 15.164 -4.065 1.00 53.53 85 LYS A O 1
ATOM 658 N N . LEU A 1 86 ? 12.738 13.523 -5.505 1.00 62.78 86 LEU A N 1
ATOM 659 C CA . LEU A 1 86 ? 12.284 12.459 -4.608 1.00 62.78 86 LEU A CA 1
ATOM 660 C C . LEU A 1 86 ? 13.517 11.826 -3.964 1.00 62.78 86 LEU A C 1
ATOM 662 O O . LEU A 1 86 ? 14.621 11.989 -4.499 1.00 62.78 86 LEU A O 1
ATOM 666 N N . PRO A 1 87 ? 13.391 11.193 -2.789 1.00 65.50 87 PRO A N 1
ATOM 667 C CA . PRO A 1 87 ? 14.540 10.608 -2.129 1.00 65.50 87 PRO A CA 1
ATOM 668 C C . PRO A 1 87 ? 15.355 9.756 -3.097 1.00 65.50 87 PRO A C 1
ATOM 670 O O . PRO A 1 87 ? 14.842 8.832 -3.727 1.00 65.50 87 PRO A O 1
ATOM 673 N N . THR A 1 88 ? 16.614 10.150 -3.294 1.00 65.56 88 THR A N 1
ATOM 674 C CA . THR A 1 88 ? 17.465 9.584 -4.339 1.00 65.56 88 THR A CA 1
ATOM 675 C C . THR A 1 88 ? 17.676 8.109 -4.054 1.00 65.56 88 THR A C 1
ATOM 677 O O . THR A 1 88 ? 18.292 7.743 -3.051 1.00 65.56 88 THR A O 1
ATOM 680 N N . GLY A 1 89 ? 17.136 7.268 -4.936 1.00 71.12 89 GLY A N 1
ATOM 681 C CA . GLY A 1 89 ? 17.466 5.857 -4.975 1.00 71.12 89 GLY A CA 1
ATOM 682 C C . GLY A 1 89 ? 18.947 5.698 -5.296 1.00 71.12 89 GLY A C 1
ATOM 683 O O . GLY A 1 89 ? 19.469 6.355 -6.193 1.00 71.12 89 GLY A O 1
ATOM 684 N N . SER A 1 90 ? 19.636 4.854 -4.542 1.00 73.06 90 SER A N 1
ATOM 685 C CA . SER A 1 90 ? 20.997 4.421 -4.836 1.00 73.06 90 SER A CA 1
ATOM 686 C C . SER A 1 90 ? 20.968 2.952 -5.224 1.00 73.06 90 SER A C 1
ATOM 688 O O . SER A 1 90 ? 20.370 2.128 -4.528 1.00 73.06 90 SER A O 1
ATOM 690 N N . ARG A 1 91 ? 21.622 2.633 -6.339 1.00 71.88 91 ARG A N 1
ATOM 691 C CA . ARG A 1 91 ? 21.882 1.258 -6.750 1.00 71.88 91 ARG A CA 1
ATOM 692 C C . ARG A 1 91 ? 23.006 0.687 -5.892 1.00 71.88 91 ARG A C 1
ATOM 694 O O . ARG A 1 91 ? 24.057 1.310 -5.743 1.00 71.88 91 ARG A O 1
ATOM 701 N N . ILE A 1 92 ? 22.782 -0.493 -5.330 1.00 74.31 92 ILE A N 1
ATOM 702 C CA . ILE A 1 92 ? 23.779 -1.240 -4.569 1.00 74.31 92 ILE A CA 1
ATOM 703 C C . ILE A 1 92 ? 23.844 -2.651 -5.145 1.00 74.31 92 ILE A C 1
ATOM 705 O O . ILE A 1 92 ? 22.892 -3.412 -5.000 1.00 74.31 92 ILE A O 1
ATOM 709 N N . ASP A 1 93 ? 24.979 -3.015 -5.735 1.00 72.31 93 ASP A N 1
ATOM 710 C CA . ASP A 1 93 ? 25.242 -4.391 -6.151 1.00 72.31 93 ASP A CA 1
ATOM 711 C C . ASP A 1 93 ? 25.797 -5.182 -4.952 1.00 72.31 93 ASP A C 1
ATOM 713 O O . ASP A 1 93 ? 26.849 -4.851 -4.394 1.00 72.31 93 ASP A O 1
ATOM 717 N N . ARG A 1 94 ? 25.074 -6.215 -4.508 1.00 68.06 94 ARG A N 1
ATOM 718 C CA . ARG A 1 94 ? 25.536 -7.167 -3.480 1.00 68.06 94 ARG A CA 1
ATOM 719 C C . ARG A 1 94 ? 25.250 -8.585 -3.935 1.00 68.06 94 ARG A C 1
ATOM 721 O O . ARG A 1 94 ? 24.103 -8.898 -4.203 1.00 68.06 94 ARG A O 1
ATOM 728 N N . ASP A 1 95 ? 26.264 -9.446 -3.965 1.00 67.75 95 ASP A N 1
ATOM 729 C CA . ASP A 1 95 ? 26.097 -10.885 -4.225 1.00 67.75 95 ASP A CA 1
ATOM 730 C C . ASP A 1 95 ? 25.309 -11.199 -5.521 1.00 67.75 95 ASP A C 1
ATOM 732 O O . ASP A 1 95 ? 24.450 -12.077 -5.533 1.00 67.75 95 ASP A O 1
ATOM 736 N N . ASN A 1 96 ? 25.576 -10.464 -6.612 1.00 63.19 96 ASN A N 1
ATOM 737 C CA . ASN A 1 96 ? 24.831 -10.511 -7.887 1.00 63.19 96 ASN A CA 1
ATOM 738 C C . ASN A 1 96 ? 23.342 -10.111 -7.801 1.00 63.19 96 ASN A C 1
ATOM 740 O O . ASN A 1 96 ? 22.592 -10.338 -8.747 1.00 63.19 96 ASN A O 1
ATOM 744 N N . LEU A 1 97 ? 22.908 -9.501 -6.696 1.00 63.28 97 LEU A N 1
ATOM 745 C CA . LEU A 1 97 ? 21.591 -8.887 -6.546 1.00 63.28 97 LEU A CA 1
ATOM 746 C C . LEU A 1 97 ? 21.718 -7.366 -6.638 1.00 63.28 97 LEU A C 1
ATOM 748 O O . LEU A 1 97 ? 22.435 -6.732 -5.856 1.00 63.28 97 LEU A O 1
ATOM 752 N N . GLU A 1 98 ? 20.983 -6.785 -7.583 1.00 69.00 98 GLU A N 1
ATOM 753 C CA . GLU A 1 98 ? 20.801 -5.342 -7.682 1.00 69.00 98 GLU A CA 1
ATOM 754 C C . GLU A 1 98 ? 19.760 -4.897 -6.647 1.00 69.00 98 GLU A C 1
ATOM 756 O O . GLU A 1 98 ? 18.604 -5.322 -6.668 1.00 69.00 98 GLU A O 1
ATOM 761 N N . VAL A 1 99 ? 20.177 -4.055 -5.701 1.00 75.69 99 VAL A N 1
ATOM 762 C CA . VAL A 1 99 ? 19.317 -3.548 -4.628 1.00 75.69 99 VAL A CA 1
ATOM 763 C C . VAL A 1 99 ? 19.147 -2.044 -4.779 1.00 75.69 99 VAL A C 1
ATOM 765 O O . VAL A 1 99 ? 20.120 -1.292 -4.751 1.00 75.69 99 VAL A O 1
ATOM 768 N N . VAL A 1 100 ? 17.897 -1.589 -4.860 1.00 78.00 100 VAL A N 1
ATOM 769 C CA . VAL A 1 100 ? 17.557 -0.160 -4.844 1.00 78.00 100 VAL A CA 1
ATOM 770 C C . VAL A 1 100 ? 17.387 0.291 -3.408 1.00 78.00 100 VAL A C 1
ATOM 772 O O . VAL A 1 100 ? 16.525 -0.240 -2.714 1.00 78.00 100 VAL A O 1
ATOM 775 N N . ARG A 1 101 ? 18.172 1.270 -2.952 1.00 82.25 101 ARG A N 1
ATOM 776 C CA . ARG A 1 101 ? 18.021 1.878 -1.624 1.00 82.25 101 ARG A CA 1
ATOM 777 C C . ARG A 1 101 ? 17.508 3.309 -1.720 1.00 82.25 101 ARG A C 1
ATOM 779 O O . ARG A 1 101 ? 18.205 4.150 -2.272 1.00 82.25 101 ARG A O 1
ATOM 786 N N . ILE A 1 102 ? 16.361 3.596 -1.108 1.00 82.44 102 ILE A N 1
ATOM 787 C CA . ILE A 1 102 ? 15.706 4.918 -1.116 1.00 82.44 102 ILE A CA 1
ATOM 788 C C . ILE A 1 102 ? 15.574 5.425 0.318 1.00 82.44 102 ILE A C 1
ATOM 790 O O . ILE A 1 102 ? 15.123 4.679 1.180 1.00 82.44 102 ILE A O 1
ATOM 794 N N . GLN A 1 103 ? 15.942 6.676 0.590 1.00 83.06 103 GLN A N 1
ATOM 795 C CA . GLN A 1 103 ? 15.784 7.290 1.915 1.00 83.06 103 GLN A CA 1
ATOM 796 C C . GLN A 1 103 ? 14.454 8.039 2.017 1.00 83.06 103 GLN A C 1
ATOM 798 O O . GLN A 1 103 ? 14.395 9.193 1.641 1.00 83.06 103 GLN A O 1
ATOM 803 N N . THR A 1 104 ? 13.385 7.427 2.512 1.00 82.12 104 THR A N 1
ATOM 804 C CA . THR A 1 104 ? 12.072 8.089 2.586 1.00 82.12 104 THR A CA 1
ATOM 805 C C . THR A 1 104 ? 11.603 8.244 4.029 1.00 82.12 104 THR A C 1
ATOM 807 O O . THR A 1 104 ? 11.813 7.340 4.845 1.00 82.12 104 THR A O 1
ATOM 810 N N . PRO A 1 105 ? 10.853 9.316 4.334 1.00 82.69 105 PRO A N 1
ATOM 811 C CA . PRO A 1 105 ? 9.995 9.333 5.504 1.00 82.69 105 PRO A CA 1
ATOM 812 C C . PRO A 1 105 ? 8.969 8.200 5.420 1.00 82.69 105 PRO A C 1
ATOM 814 O O . PRO A 1 105 ? 8.405 7.936 4.351 1.00 82.69 105 PRO A O 1
ATOM 817 N N . VAL A 1 106 ? 8.726 7.536 6.545 1.00 85.38 106 VAL A N 1
ATOM 818 C CA . VAL A 1 106 ? 7.685 6.521 6.701 1.00 85.38 106 VAL A CA 1
ATOM 819 C C . VAL A 1 106 ? 6.947 6.745 8.016 1.00 85.38 106 VAL A C 1
ATOM 821 O O . VAL A 1 106 ? 7.558 6.954 9.065 1.00 85.38 106 VAL A O 1
ATOM 824 N N . MET A 1 107 ? 5.621 6.670 7.979 1.00 88.06 107 MET A N 1
ATOM 825 C CA . MET A 1 107 ? 4.797 6.581 9.180 1.00 88.06 107 MET A CA 1
ATOM 826 C C . MET A 1 107 ? 4.601 5.109 9.527 1.00 88.06 107 MET A C 1
ATOM 828 O O . MET A 1 107 ? 4.101 4.330 8.714 1.00 88.06 107 MET A O 1
ATOM 832 N N . ILE A 1 108 ? 4.949 4.720 10.747 1.00 87.62 108 ILE A N 1
ATOM 833 C CA . ILE A 1 108 ? 4.626 3.396 11.267 1.00 87.62 108 ILE A CA 1
ATOM 834 C C . ILE A 1 108 ? 3.127 3.329 11.510 1.00 87.62 108 ILE A C 1
ATOM 836 O O . ILE A 1 108 ? 2.588 4.096 12.299 1.00 87.62 108 ILE A O 1
ATOM 840 N N . GLY A 1 109 ? 2.452 2.396 10.856 1.00 85.38 109 GLY A N 1
ATOM 841 C CA . GLY A 1 109 ? 1.040 2.151 11.081 1.00 85.38 109 GLY A CA 1
ATOM 842 C C . GLY A 1 109 ? 0.835 1.088 12.150 1.00 85.38 109 GLY A C 1
ATOM 843 O O . GLY A 1 109 ? 1.094 1.303 13.337 1.00 85.38 109 GLY A O 1
ATOM 844 N N . ALA A 1 110 ? 0.361 -0.077 11.712 1.00 84.69 110 ALA A N 1
ATOM 845 C CA . ALA A 1 110 ? 0.088 -1.206 12.586 1.00 84.69 110 ALA A CA 1
ATOM 846 C C . ALA A 1 110 ? 1.371 -1.919 13.041 1.00 84.69 110 ALA A C 1
ATOM 848 O O . ALA A 1 110 ? 2.194 -2.384 12.242 1.00 84.69 110 ALA A O 1
ATOM 849 N N . ILE A 1 111 ? 1.502 -2.064 14.361 1.00 86.31 111 ILE A N 1
ATOM 850 C CA . ILE A 1 111 ? 2.548 -2.864 14.994 1.00 86.31 111 ILE A CA 1
ATOM 851 C C . ILE A 1 111 ? 1.973 -4.216 15.422 1.00 86.31 111 ILE A C 1
ATOM 853 O O . ILE A 1 111 ? 0.956 -4.290 16.116 1.00 86.31 111 ILE A O 1
ATOM 857 N N . ARG A 1 112 ? 2.635 -5.299 15.005 1.00 81.81 112 ARG A N 1
ATOM 858 C CA . ARG A 1 112 ? 2.382 -6.677 15.446 1.00 81.81 112 ARG A CA 1
ATOM 859 C C . ARG A 1 112 ? 3.610 -7.252 16.119 1.00 81.81 112 ARG A C 1
ATOM 861 O O . ARG A 1 112 ? 4.682 -6.652 16.112 1.00 81.81 112 ARG A O 1
ATOM 868 N N . GLU A 1 113 ? 3.454 -8.421 16.727 1.00 76.31 113 GLU A N 1
ATOM 869 C CA . GLU A 1 113 ? 4.534 -9.064 17.467 1.00 76.31 113 GLU A CA 1
ATOM 870 C C . GLU A 1 113 ? 5.687 -9.524 16.557 1.00 76.31 113 GLU A C 1
ATOM 872 O O . GLU A 1 113 ? 6.859 -9.459 16.949 1.00 76.31 113 GLU A O 1
ATOM 877 N N . ASP A 1 114 ? 5.378 -9.909 15.324 1.00 73.12 114 ASP A N 1
ATOM 878 C CA . ASP A 1 114 ? 6.272 -10.475 14.313 1.00 73.12 114 ASP A CA 1
ATOM 879 C C . ASP A 1 114 ? 6.445 -9.600 13.062 1.00 73.12 114 ASP A C 1
ATOM 881 O O . ASP A 1 114 ? 7.498 -9.674 12.425 1.00 73.12 114 ASP A O 1
ATOM 885 N N . THR A 1 115 ? 5.485 -8.721 12.766 1.00 72.19 115 THR A N 1
ATOM 886 C CA . THR A 1 115 ? 5.531 -7.805 11.617 1.00 72.19 115 THR A CA 1
ATOM 887 C C . THR A 1 115 ? 5.207 -6.363 12.002 1.00 72.19 115 THR A C 1
ATOM 889 O O . THR A 1 115 ? 4.408 -6.106 12.899 1.00 72.19 115 THR A O 1
ATOM 892 N N . THR A 1 116 ? 5.759 -5.395 11.284 1.00 87.00 116 THR A N 1
ATOM 893 C CA . THR A 1 116 ? 5.310 -4.002 11.357 1.00 87.00 116 THR A CA 1
ATOM 894 C C . THR A 1 116 ? 5.137 -3.474 9.941 1.00 87.00 116 THR A C 1
ATOM 896 O O . THR A 1 116 ? 6.008 -3.676 9.093 1.00 87.00 116 THR A O 1
ATOM 899 N N . VAL A 1 117 ? 4.000 -2.825 9.685 1.00 87.81 117 VAL A N 1
ATOM 900 C CA . VAL A 1 1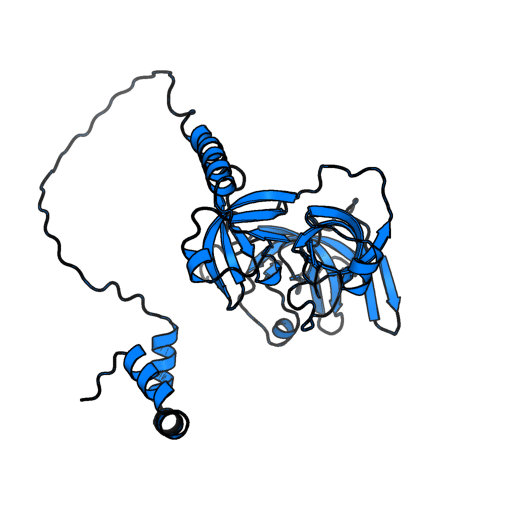17 ? 3.717 -2.171 8.405 1.00 87.81 117 VAL A CA 1
ATOM 901 C C . VAL A 1 117 ? 3.851 -0.668 8.598 1.00 87.81 117 VAL A C 1
ATOM 903 O O . VAL A 1 117 ? 3.271 -0.086 9.515 1.00 87.81 117 VAL A O 1
ATOM 906 N N . ALA A 1 118 ? 4.636 -0.048 7.731 1.00 88.75 118 ALA A N 1
ATOM 907 C CA . ALA A 1 118 ? 4.758 1.391 7.618 1.00 88.75 118 ALA A CA 1
ATOM 908 C C . ALA A 1 118 ? 4.286 1.854 6.236 1.00 88.75 118 ALA A C 1
ATOM 910 O O . ALA A 1 118 ? 4.202 1.066 5.290 1.00 88.75 118 ALA A O 1
ATOM 911 N N . LEU A 1 119 ? 3.964 3.138 6.138 1.00 88.25 119 LEU A N 1
ATOM 912 C CA . LEU A 1 119 ? 3.497 3.784 4.922 1.00 88.25 119 LEU A CA 1
ATOM 913 C C . LEU A 1 119 ? 4.413 4.959 4.577 1.00 88.25 119 LEU A C 1
ATOM 915 O O . LEU A 1 119 ? 4.678 5.810 5.423 1.00 88.25 119 LEU A O 1
ATOM 919 N N . SER A 1 120 ? 4.878 4.989 3.336 1.00 85.62 120 SER A N 1
ATOM 920 C CA . SER A 1 120 ? 5.545 6.115 2.689 1.00 85.62 120 SER A CA 1
ATOM 921 C C . SER A 1 120 ? 4.600 6.727 1.663 1.00 85.62 120 SER A C 1
ATOM 923 O O . SER A 1 120 ? 3.883 6.010 0.961 1.00 85.62 120 SER A O 1
ATOM 925 N N . GLU A 1 121 ? 4.651 8.047 1.533 1.00 80.00 121 GLU A N 1
ATOM 926 C CA . GLU A 1 121 ? 3.983 8.773 0.456 1.00 80.00 121 GLU A CA 1
ATOM 927 C C . GLU A 1 121 ? 4.468 8.324 -0.933 1.00 80.00 121 GLU A C 1
ATOM 929 O O . GLU A 1 121 ? 3.661 8.145 -1.840 1.00 80.00 121 GLU A O 1
ATOM 934 N N . HIS A 1 122 ? 5.772 8.079 -1.088 1.00 78.19 122 HIS A N 1
ATOM 935 C CA . HIS A 1 122 ? 6.399 7.898 -2.400 1.00 78.19 122 HIS A CA 1
ATOM 936 C C . HIS A 1 122 ? 6.385 6.453 -2.897 1.00 78.19 122 HIS A C 1
ATOM 938 O O . HIS A 1 122 ? 6.206 6.198 -4.083 1.00 78.19 122 HIS A O 1
ATOM 944 N N . ILE A 1 123 ? 6.594 5.504 -1.987 1.00 80.94 123 ILE A N 1
ATOM 945 C CA . ILE A 1 123 ? 6.774 4.081 -2.326 1.00 80.94 123 ILE A CA 1
ATOM 946 C C . ILE A 1 123 ? 5.688 3.185 -1.718 1.00 80.94 123 ILE A C 1
ATOM 948 O O . ILE A 1 123 ? 5.733 1.961 -1.835 1.00 80.94 123 ILE A O 1
ATOM 952 N N . GLY A 1 124 ? 4.718 3.776 -1.017 1.00 84.62 124 GLY A N 1
ATOM 953 C CA . GLY A 1 124 ? 3.627 3.043 -0.392 1.00 84.62 124 GLY A CA 1
ATOM 954 C C . GLY A 1 124 ? 4.092 2.186 0.786 1.00 84.62 124 GLY A C 1
ATOM 955 O O . GLY A 1 124 ? 4.592 2.691 1.789 1.00 84.62 124 GLY A O 1
ATOM 956 N N . ARG A 1 125 ? 3.847 0.876 0.722 1.00 86.56 125 ARG A N 1
A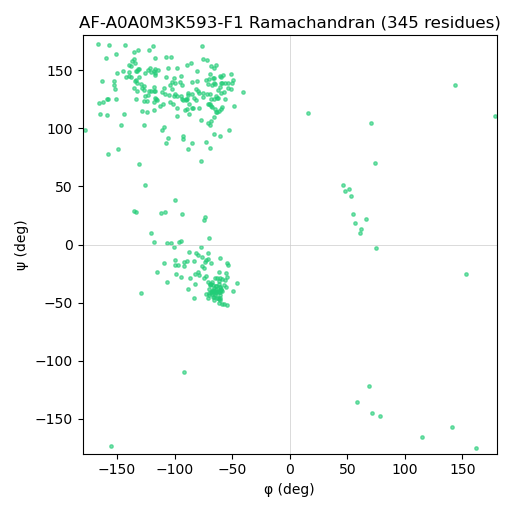TOM 957 C CA . ARG A 1 125 ? 3.946 -0.016 1.887 1.00 86.56 125 ARG A CA 1
ATOM 958 C C . ARG A 1 125 ? 5.372 -0.479 2.145 1.00 86.56 125 ARG A C 1
ATOM 960 O O . ARG A 1 125 ? 5.996 -1.124 1.302 1.00 86.56 125 ARG A O 1
ATOM 967 N N . VAL A 1 126 ? 5.821 -0.262 3.374 1.00 89.31 126 VAL A N 1
ATOM 968 C CA . VAL A 1 126 ? 7.150 -0.633 3.851 1.00 89.31 126 VAL A CA 1
ATOM 969 C C . VAL A 1 126 ? 7.024 -1.670 4.961 1.00 89.31 126 VAL A C 1
ATOM 971 O O . VAL A 1 126 ? 6.340 -1.475 5.963 1.00 89.31 126 VAL A O 1
ATOM 974 N N . PHE A 1 127 ? 7.701 -2.795 4.784 1.00 90.31 127 PHE A N 1
ATOM 975 C CA . PHE A 1 127 ? 7.881 -3.818 5.797 1.00 90.31 127 PHE A CA 1
ATOM 976 C C . PHE A 1 127 ? 8.991 -3.421 6.765 1.00 90.31 127 PHE A C 1
ATOM 978 O O . PHE A 1 127 ? 10.098 -3.055 6.365 1.00 90.31 127 PHE A O 1
ATOM 985 N N . ILE A 1 128 ? 8.706 -3.547 8.055 1.00 89.19 128 ILE A N 1
ATOM 986 C CA . ILE A 1 128 ? 9.692 -3.401 9.114 1.00 89.19 128 ILE A CA 1
ATOM 987 C C . ILE A 1 128 ? 9.784 -4.733 9.854 1.00 89.19 128 ILE A C 1
ATOM 989 O O . ILE A 1 128 ? 8.823 -5.189 10.479 1.00 89.19 128 ILE A O 1
ATOM 993 N N . ASP A 1 129 ? 10.955 -5.367 9.777 1.00 86.88 129 ASP A N 1
ATOM 994 C CA . ASP A 1 129 ? 11.171 -6.670 10.396 1.00 86.88 129 ASP A CA 1
ATOM 995 C C . ASP A 1 129 ? 11.244 -6.591 11.936 1.00 86.88 129 ASP A C 1
ATOM 997 O O . ASP A 1 129 ? 11.543 -5.552 12.536 1.00 86.88 129 ASP A O 1
ATOM 1001 N N . LYS A 1 130 ? 10.999 -7.730 12.601 1.00 86.12 130 LYS A N 1
ATOM 1002 C CA . LYS A 1 130 ? 11.009 -7.844 14.071 1.00 86.12 130 LYS A CA 1
ATOM 1003 C C . LYS A 1 130 ? 12.336 -7.405 14.702 1.00 86.12 130 LYS A C 1
ATOM 1005 O O . LYS A 1 130 ? 12.320 -6.873 15.811 1.00 86.12 130 LYS A O 1
ATOM 1010 N N . LYS A 1 131 ? 13.483 -7.648 14.054 1.00 86.62 131 LYS A N 1
ATOM 1011 C CA . LYS A 1 131 ? 14.804 -7.281 14.596 1.00 86.62 131 LYS A CA 1
ATOM 1012 C C . LYS A 1 131 ? 14.978 -5.766 14.567 1.00 86.62 131 LYS A C 1
ATOM 1014 O O . LYS A 1 131 ? 15.377 -5.191 15.577 1.00 86.62 131 LYS A O 1
ATOM 1019 N N . PHE A 1 132 ? 14.634 -5.131 13.450 1.00 84.56 132 PHE A N 1
ATOM 1020 C CA . PHE A 1 132 ? 14.677 -3.684 13.287 1.00 84.56 132 PHE A CA 1
ATOM 1021 C C . PHE A 1 132 ? 13.715 -2.994 14.253 1.00 84.56 132 PHE A C 1
ATOM 1023 O O . PHE A 1 132 ? 14.128 -2.092 14.978 1.00 84.56 132 PHE A O 1
ATOM 1030 N N . ARG A 1 133 ? 12.472 -3.488 14.357 1.00 86.31 133 ARG A N 1
ATOM 1031 C CA . ARG A 1 133 ? 11.485 -2.979 15.319 1.00 86.31 133 ARG A CA 1
ATOM 1032 C C . ARG A 1 133 ? 12.015 -2.997 16.749 1.00 86.31 133 ARG A C 1
ATOM 1034 O O . ARG A 1 133 ? 11.968 -1.981 17.430 1.00 86.31 133 ARG A O 1
ATOM 1041 N N . LYS A 1 134 ? 12.521 -4.153 17.198 1.00 85.75 134 LYS A N 1
ATOM 1042 C CA . LYS A 1 134 ? 13.049 -4.329 18.560 1.00 85.75 134 LYS A CA 1
ATOM 1043 C C . LYS A 1 134 ? 14.248 -3.432 18.836 1.00 85.75 134 LYS A C 1
ATOM 1045 O O . LYS A 1 134 ? 14.356 -2.900 19.930 1.00 85.75 134 LYS A O 1
ATOM 1050 N N . LYS A 1 135 ? 15.141 -3.278 17.856 1.00 86.12 135 LYS A N 1
ATOM 1051 C CA . LYS A 1 135 ? 16.328 -2.428 17.987 1.00 86.12 135 LYS A CA 1
ATOM 1052 C C . LYS A 1 135 ? 15.964 -0.958 18.224 1.00 86.12 135 LYS A C 1
ATOM 1054 O O . LYS A 1 135 ? 16.709 -0.275 18.913 1.00 86.12 135 LYS A O 1
ATOM 1059 N N . MET A 1 136 ? 14.859 -0.494 17.642 1.00 80.94 136 MET A N 1
ATOM 1060 C CA . MET A 1 136 ? 14.495 0.925 17.603 1.00 80.94 136 MET A CA 1
ATOM 1061 C C . MET A 1 136 ? 13.335 1.311 18.535 1.00 80.94 136 MET A C 1
ATOM 1063 O O . MET A 1 136 ? 12.935 2.466 18.517 1.00 80.94 136 MET A O 1
ATOM 1067 N N . ASP A 1 137 ? 12.779 0.373 19.311 1.00 84.94 137 ASP A N 1
ATOM 1068 C CA . ASP A 1 137 ? 11.617 0.602 20.194 1.00 84.94 137 ASP A CA 1
ATOM 1069 C C . ASP A 1 137 ? 10.443 1.332 19.503 1.00 84.94 137 ASP A C 1
ATOM 1071 O O . ASP A 1 137 ? 9.877 2.309 19.995 1.00 84.94 137 ASP A O 1
ATOM 1075 N N . LEU A 1 138 ? 10.106 0.878 18.293 1.00 84.75 138 LEU A N 1
ATOM 1076 C CA . LEU A 1 138 ? 9.121 1.546 17.443 1.00 84.75 138 LEU A CA 1
ATOM 1077 C C . LEU A 1 138 ? 7.709 1.515 18.044 1.00 84.75 138 LEU A C 1
ATOM 1079 O O . LEU A 1 138 ? 7.250 0.472 18.520 1.00 84.75 138 LEU A O 1
ATOM 1083 N N . LYS A 1 139 ? 6.992 2.640 17.923 1.00 83.25 139 LYS A N 1
ATOM 1084 C CA . LYS A 1 139 ? 5.604 2.824 18.382 1.00 83.25 139 LYS A CA 1
ATOM 1085 C C . LYS A 1 139 ? 4.660 3.116 17.217 1.00 83.25 139 LYS A C 1
ATOM 1087 O O . LYS A 1 139 ? 5.074 3.659 16.196 1.00 83.25 139 LYS A O 1
ATOM 1092 N N . SER A 1 140 ? 3.391 2.733 17.351 1.00 80.94 140 SER A N 1
ATOM 1093 C CA . SER A 1 140 ? 2.385 3.003 16.319 1.00 80.94 140 SER A CA 1
ATOM 1094 C C . SER A 1 140 ? 2.265 4.509 16.095 1.00 80.94 140 SER A C 1
ATOM 1096 O O . SER A 1 140 ? 2.379 5.285 17.042 1.00 80.94 140 SER A O 1
ATOM 1098 N N . LYS A 1 141 ? 2.034 4.914 14.847 1.00 78.69 141 LYS A N 1
ATOM 1099 C CA . LYS A 1 141 ? 1.982 6.312 14.393 1.00 78.69 141 LYS A CA 1
ATOM 1100 C C . LYS A 1 141 ? 3.284 7.113 14.599 1.00 78.69 141 LYS A C 1
ATOM 1102 O O . LYS A 1 141 ? 3.286 8.321 14.390 1.00 78.69 141 LYS A O 1
ATOM 1107 N N . MET A 1 142 ? 4.404 6.476 14.960 1.00 84.19 142 MET A N 1
ATOM 1108 C CA . MET A 1 142 ? 5.719 7.128 14.955 1.00 84.19 142 MET A CA 1
ATOM 1109 C C . MET A 1 142 ? 6.200 7.325 13.515 1.00 84.19 142 MET A C 1
ATOM 1111 O O . MET A 1 142 ? 6.021 6.453 12.666 1.00 84.19 142 MET A O 1
ATOM 1115 N N . ILE A 1 143 ? 6.841 8.458 13.250 1.00 81.00 143 ILE A N 1
ATOM 1116 C CA . ILE A 1 143 ? 7.439 8.762 11.953 1.00 81.00 143 ILE A CA 1
ATOM 1117 C C . ILE A 1 143 ? 8.948 8.546 12.039 1.00 81.00 143 ILE A C 1
ATOM 1119 O O . ILE A 1 143 ? 9.580 8.890 13.037 1.00 81.00 143 ILE A O 1
ATOM 1123 N N . LEU A 1 144 ? 9.521 7.980 10.983 1.00 80.25 144 LEU A N 1
ATOM 1124 C CA . LEU A 1 144 ? 10.957 7.792 10.840 1.00 80.25 144 LEU A CA 1
ATOM 1125 C C . LEU A 1 144 ? 11.427 8.116 9.432 1.00 80.25 144 LEU A C 1
ATOM 1127 O O . LEU A 1 144 ? 10.757 7.789 8.459 1.00 80.25 144 LEU A O 1
ATOM 1131 N N . ASP A 1 145 ? 12.621 8.690 9.343 1.00 81.62 145 ASP A N 1
ATOM 1132 C CA . ASP A 1 145 ? 13.382 8.738 8.103 1.00 81.62 145 ASP A CA 1
ATOM 1133 C C . ASP A 1 145 ? 14.231 7.465 7.992 1.00 81.62 145 ASP A C 1
ATOM 1135 O O . ASP A 1 145 ? 15.133 7.205 8.800 1.00 81.62 145 ASP A O 1
ATOM 1139 N N . ALA A 1 146 ? 13.882 6.621 7.022 1.00 81.44 146 ALA A N 1
ATOM 1140 C CA . ALA A 1 146 ? 14.521 5.335 6.825 1.00 81.44 146 ALA A CA 1
ATOM 1141 C C . ALA A 1 146 ? 14.976 5.138 5.383 1.00 81.44 146 ALA A C 1
ATOM 1143 O O . ALA A 1 146 ? 14.246 5.349 4.417 1.00 81.44 146 ALA A O 1
ATOM 1144 N N . SER A 1 147 ? 16.176 4.580 5.255 1.00 84.31 147 SER A N 1
ATOM 1145 C CA . SER A 1 147 ? 16.564 3.861 4.053 1.00 84.31 147 SER A CA 1
ATOM 1146 C C . SER A 1 147 ? 15.741 2.583 3.941 1.00 84.31 147 SER A C 1
ATOM 1148 O O . SER A 1 147 ? 15.838 1.690 4.791 1.00 84.31 147 SER A O 1
ATOM 1150 N N . VAL A 1 148 ? 14.971 2.480 2.870 1.00 87.25 148 VAL A N 1
ATOM 1151 C CA . VAL A 1 148 ? 14.260 1.278 2.456 1.00 87.25 148 VAL A CA 1
ATOM 1152 C C . VAL A 1 148 ? 14.987 0.604 1.302 1.00 87.25 148 VAL A C 1
ATOM 1154 O O . VAL A 1 148 ? 15.790 1.233 0.617 1.00 87.25 148 VAL A O 1
ATOM 1157 N N . GLN A 1 149 ? 14.690 -0.665 1.068 1.00 85.94 149 GLN A N 1
ATOM 1158 C CA . GLN A 1 149 ? 15.105 -1.362 -0.140 1.00 85.94 149 GLN A CA 1
ATOM 1159 C C . GLN A 1 149 ? 13.997 -2.238 -0.700 1.00 85.94 149 GLN A C 1
ATOM 1161 O O . GLN A 1 149 ? 13.159 -2.701 0.076 1.00 85.94 149 GLN A O 1
ATOM 1166 N N . SER A 1 150 ? 14.016 -2.497 -2.005 1.00 80.75 150 SER A N 1
ATOM 1167 C CA . SER A 1 150 ? 13.113 -3.479 -2.598 1.00 80.75 150 SER A CA 1
ATOM 1168 C C . SER A 1 150 ? 13.322 -4.848 -1.942 1.00 80.75 150 SER A C 1
ATOM 1170 O O . SER A 1 150 ? 14.420 -5.210 -1.495 1.00 80.75 150 SER A O 1
ATOM 1172 N N . CYS A 1 151 ? 12.239 -5.601 -1.811 1.00 78.06 151 CYS A N 1
ATOM 1173 C CA . CYS A 1 151 ? 12.282 -6.960 -1.299 1.00 78.06 151 CYS A CA 1
ATOM 1174 C C . CYS A 1 151 ? 11.301 -7.850 -2.047 1.00 78.06 151 CYS A C 1
ATOM 1176 O O . CYS A 1 151 ? 10.193 -7.427 -2.389 1.00 78.06 151 CYS A O 1
ATOM 1178 N N . ASP A 1 152 ? 11.707 -9.099 -2.244 1.00 74.25 152 ASP A N 1
ATOM 1179 C CA . ASP A 1 152 ? 10.824 -10.119 -2.780 1.00 74.25 152 ASP A CA 1
ATOM 1180 C C . ASP A 1 152 ? 9.733 -10.482 -1.770 1.00 74.25 152 ASP A C 1
ATOM 1182 O O . ASP A 1 152 ? 9.966 -10.443 -0.551 1.00 74.25 152 ASP A O 1
ATOM 1186 N N . PRO A 1 153 ? 8.531 -10.831 -2.257 1.00 68.75 153 PRO A N 1
ATOM 1187 C CA . PRO A 1 153 ? 7.462 -11.290 -1.396 1.00 68.75 153 PRO A CA 1
ATOM 1188 C C . PRO A 1 153 ? 7.837 -12.624 -0.742 1.00 68.75 153 PRO A C 1
ATOM 1190 O O . PRO A 1 153 ? 8.362 -13.544 -1.363 1.00 68.75 153 PRO A O 1
ATOM 1193 N N . SER A 1 154 ? 7.511 -12.729 0.534 1.00 75.12 154 SER A N 1
ATOM 1194 C CA . SER A 1 154 ? 7.599 -13.919 1.373 1.00 75.12 154 SER A CA 1
ATOM 1195 C C . SER A 1 154 ? 6.407 -13.921 2.322 1.00 75.12 154 SER A C 1
ATOM 1197 O O . SER A 1 154 ? 5.726 -12.906 2.465 1.00 75.12 154 SER A O 1
ATOM 1199 N N . ASP A 1 155 ? 6.200 -15.004 3.064 1.00 77.81 155 ASP A N 1
ATOM 1200 C CA . ASP A 1 155 ? 5.111 -15.084 4.046 1.00 77.81 155 ASP A CA 1
ATOM 1201 C C . ASP A 1 155 ? 5.129 -13.931 5.068 1.00 77.81 155 ASP A C 1
ATOM 1203 O O . ASP A 1 155 ? 4.086 -13.507 5.559 1.00 77.81 155 ASP A O 1
ATOM 1207 N N . LYS A 1 156 ? 6.312 -13.370 5.362 1.00 77.06 156 LYS A N 1
ATOM 1208 C CA . LYS A 1 156 ? 6.487 -12.291 6.350 1.00 77.06 156 LYS A CA 1
ATOM 1209 C C . LYS A 1 156 ? 6.170 -10.898 5.808 1.00 77.06 156 LYS A C 1
ATOM 1211 O O . LYS A 1 156 ? 5.855 -10.004 6.587 1.00 77.06 156 LYS A O 1
ATOM 1216 N N . ASN A 1 157 ? 6.282 -10.697 4.499 1.00 79.06 157 ASN A N 1
ATOM 1217 C CA . ASN A 1 157 ? 6.134 -9.403 3.824 1.00 79.06 157 ASN A CA 1
ATOM 1218 C C . ASN A 1 157 ? 5.266 -9.522 2.563 1.00 79.06 157 ASN A C 1
ATOM 1220 O O . ASN A 1 157 ? 5.423 -8.730 1.643 1.00 79.06 157 ASN A O 1
ATOM 1224 N N . ALA A 1 158 ? 4.328 -10.474 2.528 1.00 73.94 158 ALA A N 1
ATOM 1225 C CA . ALA A 1 158 ? 3.517 -10.808 1.350 1.00 73.94 158 ALA A CA 1
ATOM 1226 C C . ALA A 1 158 ? 2.757 -9.612 0.745 1.00 73.94 158 ALA A C 1
ATOM 1228 O O . ALA A 1 158 ? 2.275 -9.667 -0.383 1.00 73.94 158 ALA A O 1
ATOM 1229 N N . PHE A 1 159 ? 2.641 -8.525 1.505 1.00 77.06 159 PHE A N 1
ATOM 1230 C CA . PHE A 1 159 ? 1.908 -7.319 1.149 1.00 77.06 159 PHE A CA 1
ATOM 1231 C C . PHE A 1 159 ? 2.771 -6.055 1.126 1.00 77.06 159 PHE A C 1
ATOM 1233 O O . PHE A 1 159 ? 2.224 -4.953 1.085 1.00 77.06 159 PHE A O 1
ATOM 1240 N N . CYS A 1 160 ? 4.090 -6.191 1.216 1.00 82.56 160 CYS A N 1
ATOM 1241 C CA . CYS A 1 160 ? 5.029 -5.080 1.217 1.00 82.56 160 CYS A CA 1
ATOM 1242 C C . CYS A 1 160 ? 6.105 -5.328 0.164 1.00 82.56 160 CYS A C 1
ATOM 1244 O O . CYS A 1 160 ? 6.669 -6.416 0.089 1.00 82.56 160 CYS A O 1
ATOM 1246 N N . PHE A 1 161 ? 6.412 -4.298 -0.615 1.00 80.56 161 PHE A N 1
ATOM 1247 C CA . PHE A 1 161 ? 7.411 -4.374 -1.685 1.00 80.56 161 PHE A CA 1
ATOM 1248 C C . PHE A 1 161 ? 8.761 -3.787 -1.265 1.00 80.56 161 PHE A C 1
ATOM 1250 O O . PHE A 1 161 ? 9.777 -4.037 -1.912 1.00 80.56 161 PHE A O 1
ATOM 1257 N N . TRP A 1 162 ? 8.770 -3.070 -0.140 1.00 87.62 162 TRP A N 1
ATOM 1258 C CA . TRP A 1 162 ? 9.944 -2.446 0.449 1.00 87.62 162 TRP A CA 1
ATOM 1259 C C . TRP A 1 162 ? 10.203 -2.973 1.852 1.00 87.62 162 TRP A C 1
ATOM 1261 O O . TRP A 1 162 ? 9.268 -3.264 2.590 1.00 87.62 162 TRP A O 1
ATOM 1271 N N . SER A 1 163 ? 11.471 -3.030 2.249 1.00 89.56 163 SER A N 1
ATOM 1272 C CA . SER A 1 163 ? 11.924 -3.349 3.601 1.00 89.56 163 SER A CA 1
ATOM 1273 C C . SER A 1 163 ? 12.777 -2.213 4.149 1.00 89.56 163 SER A C 1
ATOM 1275 O O . SER A 1 163 ? 13.732 -1.790 3.499 1.00 89.56 163 SER A O 1
ATOM 1277 N N . ALA A 1 164 ? 12.510 -1.775 5.378 1.00 89.31 164 ALA A N 1
ATOM 1278 C CA . ALA A 1 164 ? 13.380 -0.836 6.085 1.00 89.31 164 ALA A CA 1
ATOM 1279 C C . ALA A 1 164 ? 14.749 -1.472 6.402 1.00 89.31 164 ALA A C 1
ATOM 1281 O O . ALA A 1 164 ? 14.830 -2.664 6.716 1.00 89.31 164 ALA A O 1
ATOM 1282 N N . LYS A 1 165 ? 15.833 -0.687 6.318 1.00 81.62 165 LYS A N 1
ATOM 1283 C CA . LYS A 1 165 ? 17.215 -1.150 6.556 1.00 81.62 165 LYS A CA 1
ATOM 1284 C C . LYS A 1 165 ? 18.026 -0.305 7.529 1.00 81.62 165 LYS A C 1
ATOM 1286 O O . LYS A 1 165 ? 18.759 -0.877 8.334 1.00 81.62 165 LYS A O 1
ATOM 1291 N N . ALA A 1 166 ? 17.944 1.020 7.462 1.00 69.44 166 ALA A N 1
ATOM 1292 C CA . ALA A 1 166 ? 18.724 1.916 8.319 1.00 69.44 166 ALA A CA 1
ATOM 1293 C C . ALA A 1 166 ? 17.964 3.222 8.565 1.00 69.44 166 ALA A C 1
ATOM 1295 O O . ALA A 1 166 ? 17.234 3.658 7.683 1.00 69.44 166 ALA A O 1
ATOM 1296 N N . LEU A 1 167 ? 18.144 3.830 9.741 1.00 65.12 167 LEU A N 1
ATOM 1297 C CA . LEU A 1 167 ? 17.634 5.168 10.051 1.00 65.12 167 LEU A CA 1
ATOM 1298 C C . LEU A 1 167 ? 18.726 6.203 9.798 1.00 65.12 167 LEU A C 1
ATOM 1300 O O . LEU A 1 167 ? 19.874 5.978 10.188 1.00 65.12 167 LEU A O 1
ATOM 1304 N N . ALA A 1 168 ? 18.346 7.343 9.234 1.00 56.00 168 ALA A N 1
ATOM 1305 C CA . ALA A 1 168 ? 18.983 8.601 9.586 1.00 56.00 168 ALA A CA 1
ATOM 1306 C C . ALA A 1 168 ? 18.057 9.252 10.619 1.00 56.00 168 ALA A C 1
ATOM 1308 O O . ALA A 1 168 ? 16.886 9.487 10.342 1.00 56.00 168 ALA A O 1
ATOM 1309 N N . THR A 1 169 ? 18.524 9.472 11.846 1.00 46.16 169 THR A N 1
ATOM 1310 C CA . THR A 1 169 ? 17.767 10.286 12.803 1.00 46.16 169 THR A CA 1
ATOM 1311 C C . THR A 1 169 ? 17.835 11.733 12.328 1.00 46.16 169 THR A C 1
ATOM 1313 O O . THR A 1 169 ? 18.891 12.354 12.422 1.00 46.16 169 THR A O 1
ATOM 1316 N N . SER A 1 170 ? 16.739 12.235 11.761 1.00 45.53 170 SER A N 1
ATOM 1317 C CA . SER A 1 170 ? 16.525 13.669 11.560 1.00 45.53 170 SER A CA 1
ATOM 1318 C C . SER A 1 170 ? 15.752 14.204 12.760 1.00 45.53 170 SER A C 1
ATOM 1320 O O . SER A 1 170 ? 14.675 13.690 13.064 1.00 45.53 170 SER A O 1
ATOM 1322 N N . ASP A 1 171 ? 16.291 15.228 13.421 1.00 44.94 171 ASP A N 1
ATOM 1323 C CA . ASP A 1 171 ? 15.623 15.930 14.526 1.00 44.94 171 ASP A CA 1
ATOM 1324 C C . ASP A 1 171 ? 14.470 16.830 14.036 1.00 44.94 171 ASP A C 1
ATOM 1326 O O . ASP A 1 171 ? 13.622 17.246 14.822 1.00 44.94 171 ASP A O 1
ATOM 1330 N N . GLU A 1 172 ? 14.386 17.086 12.726 1.00 49.16 172 GLU A N 1
ATOM 1331 C CA . GLU A 1 172 ? 13.300 17.849 12.113 1.00 49.16 172 GLU A CA 1
ATOM 1332 C C . GLU A 1 172 ? 12.399 16.924 11.288 1.00 49.16 172 GLU A C 1
ATOM 1334 O O . GLU A 1 172 ? 12.708 16.531 10.157 1.00 49.16 172 GLU A O 1
ATOM 1339 N N . LEU A 1 173 ? 11.254 16.574 11.876 1.00 51.09 173 LEU A N 1
ATOM 1340 C CA . LEU A 1 173 ? 10.108 16.028 11.159 1.00 51.09 173 LEU A CA 1
ATOM 1341 C C . LEU A 1 173 ? 9.513 17.148 10.304 1.00 51.09 173 LEU A C 1
ATOM 1343 O O . LEU A 1 173 ? 8.805 18.012 10.817 1.00 51.09 173 LEU A O 1
ATOM 1347 N N . LYS A 1 174 ? 9.778 17.144 8.995 1.00 51.62 174 LYS A N 1
ATOM 1348 C CA . LYS A 1 174 ? 9.000 17.970 8.065 1.00 51.62 174 LYS A CA 1
ATOM 1349 C C . LYS A 1 174 ? 7.574 17.426 8.061 1.00 51.62 174 LYS A C 1
ATOM 1351 O O . LYS A 1 174 ? 7.345 16.320 7.590 1.00 51.62 174 LYS A O 1
ATOM 1356 N N . THR A 1 175 ? 6.639 18.174 8.630 1.00 48.34 175 THR A N 1
ATOM 1357 C CA . THR A 1 175 ? 5.246 17.774 8.894 1.00 48.34 175 THR A CA 1
ATOM 1358 C C . THR A 1 175 ? 4.358 17.623 7.653 1.00 48.34 175 THR A C 1
ATOM 1360 O O . THR A 1 175 ? 3.181 17.313 7.797 1.00 48.34 175 THR A O 1
ATOM 1363 N N . ASP A 1 176 ? 4.904 17.736 6.443 1.00 61.97 176 ASP A N 1
ATOM 1364 C CA . ASP A 1 176 ? 4.138 17.685 5.190 1.00 61.97 176 ASP A CA 1
ATOM 1365 C C . ASP A 1 176 ? 4.213 16.308 4.505 1.00 61.97 176 ASP A C 1
ATOM 1367 O O . ASP A 1 176 ? 4.310 16.217 3.288 1.00 61.97 176 ASP A O 1
ATOM 1371 N N . LEU A 1 177 ? 4.190 15.211 5.271 1.00 65.06 177 LEU A N 1
ATOM 1372 C CA . LEU A 1 177 ? 4.460 13.850 4.764 1.00 65.06 177 LEU A CA 1
ATOM 1373 C C . LEU A 1 177 ? 3.347 13.203 3.941 1.00 65.06 177 LEU A C 1
ATOM 1375 O O . LEU A 1 177 ? 3.275 11.978 3.883 1.00 65.06 177 LEU A O 1
ATOM 1379 N N . GLY A 1 178 ? 2.437 13.983 3.366 1.00 74.94 178 GLY A N 1
ATOM 1380 C CA . GLY A 1 178 ? 1.429 13.426 2.476 1.00 74.94 178 GLY A CA 1
ATOM 1381 C C . GLY A 1 178 ? 0.569 12.313 3.089 1.00 74.94 178 GLY A C 1
ATOM 1382 O O . GLY A 1 178 ? -0.024 11.552 2.341 1.00 74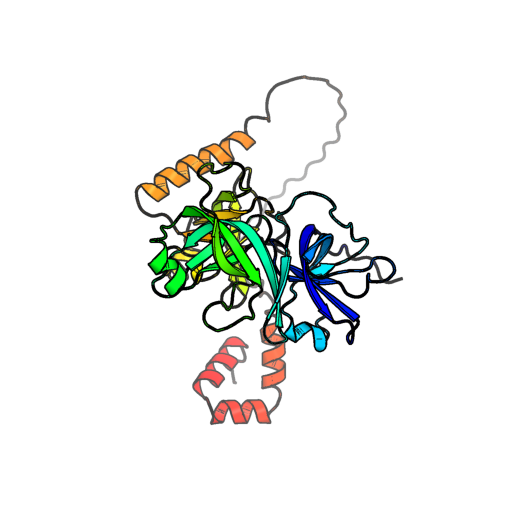.94 178 GLY A O 1
ATOM 1383 N N . ILE A 1 179 ? 0.500 12.160 4.416 1.00 82.12 179 ILE A N 1
ATOM 1384 C CA . ILE A 1 179 ? -0.228 11.077 5.095 1.00 82.12 179 ILE A CA 1
ATOM 1385 C C . ILE A 1 179 ? -1.333 11.687 5.946 1.00 82.12 179 ILE A C 1
ATOM 1387 O O . ILE A 1 179 ? -1.103 12.636 6.693 1.00 82.12 179 ILE A O 1
ATOM 1391 N N . ARG A 1 180 ? -2.546 11.145 5.825 1.00 85.25 180 ARG A N 1
ATOM 1392 C CA . ARG A 1 180 ? -3.751 11.679 6.463 1.00 85.25 180 ARG A CA 1
ATOM 1393 C C . ARG A 1 180 ? -4.513 10.588 7.195 1.00 85.25 180 ARG A C 1
ATOM 1395 O O . ARG A 1 180 ? -4.600 9.450 6.732 1.00 85.25 180 ARG A O 1
ATOM 1402 N N . GLU A 1 181 ? -5.095 10.957 8.329 1.00 88.88 181 GLU A N 1
ATOM 1403 C CA . GLU A 1 181 ? -6.120 10.158 8.994 1.00 88.88 181 GLU A CA 1
ATOM 1404 C C . GLU A 1 181 ? -7.480 10.474 8.364 1.00 88.88 181 GLU A C 1
ATOM 1406 O O . GLU A 1 181 ? -7.947 11.612 8.410 1.00 88.88 181 GLU A O 1
ATOM 1411 N N . CYS A 1 182 ? -8.091 9.460 7.765 1.00 91.56 182 CYS A N 1
ATOM 1412 C CA . CYS A 1 182 ? -9.347 9.535 7.040 1.00 91.56 182 CYS A CA 1
ATOM 1413 C C . CYS A 1 182 ? -10.412 8.711 7.768 1.00 91.56 182 CYS A C 1
ATOM 1415 O O . CYS A 1 182 ? -10.112 7.694 8.404 1.00 91.56 182 CYS A O 1
ATOM 1417 N N . LEU A 1 183 ? -11.664 9.139 7.638 1.00 94.50 183 LEU A N 1
ATOM 1418 C CA . LEU A 1 183 ? -12.828 8.375 8.072 1.00 94.50 183 LEU A CA 1
ATOM 1419 C C . LEU A 1 183 ? -13.427 7.688 6.851 1.00 94.50 183 LEU A C 1
ATOM 1421 O O . LEU A 1 183 ? -13.514 8.294 5.785 1.00 94.50 183 LEU A O 1
ATOM 1425 N N . GLY A 1 184 ? -13.846 6.441 7.004 1.00 95.00 184 GLY A N 1
ATOM 1426 C CA . GLY A 1 184 ? -14.497 5.703 5.934 1.00 95.00 184 GLY A CA 1
ATOM 1427 C C . GLY A 1 184 ? -15.400 4.596 6.442 1.00 95.00 184 GLY A C 1
ATOM 1428 O O . GLY A 1 184 ? -15.609 4.444 7.642 1.00 95.00 184 GLY A O 1
ATOM 1429 N N . ARG A 1 185 ? -15.915 3.792 5.519 1.00 94.62 185 ARG A N 1
ATOM 1430 C CA . ARG A 1 185 ? -16.727 2.605 5.797 1.00 94.62 185 ARG A CA 1
ATOM 1431 C C . ARG A 1 185 ? -16.322 1.444 4.913 1.00 94.62 185 ARG A C 1
ATOM 1433 O O . ARG A 1 185 ? -15.762 1.623 3.830 1.00 94.62 185 ARG A O 1
ATOM 1440 N N . PHE A 1 186 ? -16.636 0.236 5.359 1.00 95.38 186 PHE A N 1
ATOM 1441 C CA . PHE A 1 186 ? -16.432 -0.953 4.547 1.00 95.38 186 PHE A CA 1
ATOM 1442 C C . PHE A 1 186 ? -17.296 -0.888 3.276 1.00 95.38 186 PHE A C 1
ATOM 1444 O O . PHE A 1 186 ? -18.509 -0.711 3.353 1.00 95.38 186 PHE A O 1
ATOM 1451 N N . SER A 1 187 ? -16.668 -1.050 2.110 1.00 94.31 187 SER A N 1
ATOM 1452 C CA . SER A 1 187 ? -17.338 -1.024 0.801 1.00 94.31 187 SER A CA 1
ATOM 1453 C C . SER A 1 187 ? -17.454 -2.419 0.179 1.00 94.31 187 SER A C 1
ATOM 1455 O O . SER A 1 187 ? -18.419 -2.726 -0.519 1.00 94.31 187 SER A O 1
ATOM 1457 N N . GLY A 1 188 ? -16.487 -3.300 0.443 1.00 92.56 188 GLY A N 1
ATOM 1458 C CA . GLY A 1 188 ? -16.478 -4.654 -0.103 1.00 92.56 188 GLY A CA 1
ATOM 1459 C C . GLY A 1 188 ? -15.106 -5.308 -0.026 1.00 92.56 188 GLY A C 1
ATOM 1460 O O . GLY A 1 188 ? -14.161 -4.745 0.518 1.00 92.56 188 GLY A O 1
ATOM 1461 N N . PHE A 1 189 ? -14.985 -6.503 -0.596 1.00 89.75 189 PHE A N 1
ATOM 1462 C CA . PHE A 1 189 ? -13.692 -7.147 -0.813 1.00 89.75 189 PHE A CA 1
ATOM 1463 C C . PHE A 1 189 ? -13.292 -7.010 -2.278 1.00 89.75 189 PHE A C 1
ATOM 1465 O O . PHE A 1 189 ? -14.103 -7.265 -3.164 1.00 89.75 189 PHE A O 1
ATOM 1472 N N . MET A 1 190 ? -12.038 -6.635 -2.526 1.00 83.88 190 MET A N 1
ATOM 1473 C CA . MET A 1 190 ? -11.439 -6.727 -3.862 1.00 83.88 190 MET A CA 1
ATOM 1474 C C . MET A 1 190 ? -10.829 -8.108 -4.122 1.00 83.88 190 MET A C 1
ATOM 1476 O O . MET A 1 190 ? -10.730 -8.526 -5.268 1.00 83.88 190 MET A O 1
ATOM 1480 N N . ASP A 1 191 ? -10.385 -8.781 -3.058 1.00 78.94 191 ASP A N 1
ATOM 1481 C CA . ASP A 1 191 ? -9.752 -10.103 -3.082 1.00 78.94 191 ASP A CA 1
ATOM 1482 C C . ASP A 1 191 ? -9.902 -10.767 -1.695 1.00 78.94 191 ASP A C 1
ATOM 1484 O O . ASP A 1 191 ? -10.305 -10.104 -0.732 1.00 78.94 191 ASP A O 1
ATOM 1488 N N . LYS A 1 192 ? -9.535 -12.051 -1.564 1.00 75.75 192 LYS A N 1
ATOM 1489 C CA . LYS A 1 192 ? -9.689 -12.913 -0.375 1.00 75.75 192 LYS A CA 1
ATOM 1490 C C . LYS A 1 192 ? -9.264 -12.249 0.939 1.00 75.75 192 LYS A C 1
ATOM 1492 O O . LYS A 1 192 ? -9.864 -12.520 1.970 1.00 75.75 192 LYS A O 1
ATOM 1497 N N . ASN A 1 193 ? -8.251 -11.381 0.903 1.00 77.12 193 ASN A N 1
ATOM 1498 C CA . ASN A 1 193 ? -7.709 -10.673 2.068 1.00 77.12 193 ASN A CA 1
ATOM 1499 C C . ASN A 1 193 ? -7.510 -9.167 1.811 1.00 77.12 193 ASN A C 1
ATOM 1501 O O . ASN A 1 193 ? -6.610 -8.555 2.387 1.00 77.12 193 ASN A O 1
ATOM 1505 N N . LEU A 1 194 ? -8.301 -8.567 0.917 1.00 86.44 194 LEU A N 1
ATOM 1506 C CA . LEU A 1 194 ? -8.183 -7.150 0.568 1.00 86.44 194 LEU A CA 1
ATOM 1507 C C . LEU A 1 194 ? -9.535 -6.454 0.723 1.00 86.44 194 LEU A C 1
ATOM 1509 O O . LEU A 1 194 ? -10.419 -6.593 -0.123 1.00 86.44 194 LEU A O 1
ATOM 1513 N N . CYS A 1 195 ? -9.682 -5.708 1.815 1.00 91.62 195 CYS A N 1
ATOM 1514 C CA . CYS A 1 195 ? -10.866 -4.911 2.112 1.00 91.62 195 CYS A CA 1
ATOM 1515 C C . CYS A 1 195 ? -10.786 -3.587 1.358 1.00 91.62 195 CYS A C 1
ATOM 1517 O O . CYS A 1 195 ? -9.755 -2.918 1.397 1.00 91.62 195 CYS A O 1
ATOM 1519 N N . LEU A 1 196 ? -11.879 -3.194 0.720 1.00 94.88 196 LEU A N 1
ATOM 1520 C CA . LEU A 1 196 ? -12.079 -1.870 0.157 1.00 94.88 196 LEU A CA 1
ATOM 1521 C C . LEU A 1 196 ? -12.814 -1.010 1.183 1.00 94.88 196 LEU A C 1
ATOM 1523 O O . LEU A 1 196 ? -13.865 -1.409 1.692 1.00 94.88 196 LEU A O 1
ATOM 1527 N N . ILE A 1 197 ? -12.264 0.162 1.469 1.00 96.00 197 ILE A N 1
ATOM 1528 C CA . ILE A 1 197 ? -12.843 1.155 2.367 1.00 96.00 197 ILE A CA 1
ATOM 1529 C C . ILE A 1 197 ? -13.125 2.405 1.537 1.00 96.00 197 ILE A C 1
ATOM 1531 O O . ILE A 1 197 ? -12.245 2.908 0.840 1.00 96.00 197 ILE A O 1
ATOM 1535 N N . GLU A 1 198 ? -14.370 2.860 1.595 1.00 94.81 198 GLU A N 1
ATOM 1536 C CA . GLU A 1 198 ? -14.836 4.107 0.991 1.00 94.81 198 GLU A CA 1
ATOM 1537 C C . GLU A 1 198 ? -14.674 5.227 2.017 1.00 94.81 198 GLU A C 1
ATOM 1539 O O . GLU A 1 198 ? -15.147 5.087 3.144 1.00 94.81 198 GLU A O 1
ATOM 1544 N N . LEU A 1 199 ? -13.971 6.294 1.651 1.00 93.94 199 LEU A N 1
ATOM 1545 C CA . LEU A 1 199 ? -13.686 7.435 2.516 1.00 93.94 199 LEU A CA 1
ATOM 1546 C C . LEU A 1 199 ? -14.772 8.511 2.420 1.00 93.94 199 LEU A C 1
ATOM 1548 O O . LEU A 1 199 ? -15.438 8.638 1.395 1.00 93.94 199 LEU A O 1
ATOM 1552 N N . PHE A 1 200 ? -14.909 9.304 3.481 1.00 89.94 200 PHE A N 1
ATOM 1553 C CA . PHE A 1 200 ? -15.884 10.389 3.595 1.00 89.94 200 PHE A CA 1
ATOM 1554 C C . PHE A 1 200 ? -15.249 11.791 3.456 1.00 89.94 200 PHE A C 1
ATOM 1556 O O . PHE A 1 200 ? -14.107 12.003 3.878 1.00 89.94 200 PHE A O 1
ATOM 1563 N N . GLY A 1 201 ? -16.034 12.767 2.978 1.00 83.06 201 GLY A N 1
ATOM 1564 C CA . GLY A 1 201 ? -15.736 14.208 3.028 1.00 83.06 201 GLY A CA 1
ATOM 1565 C C . GLY A 1 201 ? -14.609 14.666 2.094 1.00 83.06 201 GLY A C 1
ATOM 1566 O O . GLY A 1 201 ? -14.411 14.120 1.018 1.00 83.06 201 GLY A O 1
ATOM 1567 N N . GLU A 1 202 ? -13.805 15.646 2.518 1.00 74.12 202 GLU A N 1
ATOM 1568 C CA . GLU A 1 202 ? -12.694 16.205 1.714 1.00 74.12 202 GLU A CA 1
ATOM 1569 C C . GLU A 1 202 ? -11.594 15.191 1.331 1.00 74.12 202 GLU A C 1
ATOM 1571 O O . GLU A 1 202 ? -10.730 15.488 0.507 1.00 74.12 202 GLU A O 1
ATOM 1576 N N . ASN A 1 203 ? -11.603 13.995 1.929 1.00 77.69 203 ASN A N 1
ATOM 1577 C CA . ASN A 1 203 ? -10.713 12.886 1.576 1.00 77.69 203 ASN A CA 1
ATOM 1578 C C . ASN A 1 203 ? -11.469 11.757 0.854 1.00 77.69 203 ASN A C 1
ATOM 1580 O O . ASN A 1 203 ? -11.090 10.594 0.979 1.00 77.69 203 ASN A O 1
ATOM 1584 N N . GLU A 1 204 ? -12.554 12.080 0.149 1.00 86.81 204 GLU A N 1
ATOM 1585 C CA . GLU A 1 204 ? -13.358 11.143 -0.633 1.00 86.81 204 GLU A CA 1
ATOM 1586 C C . GLU A 1 204 ? -12.515 10.282 -1.579 1.00 86.81 204 GLU A C 1
ATOM 1588 O O . GLU A 1 204 ? -11.584 10.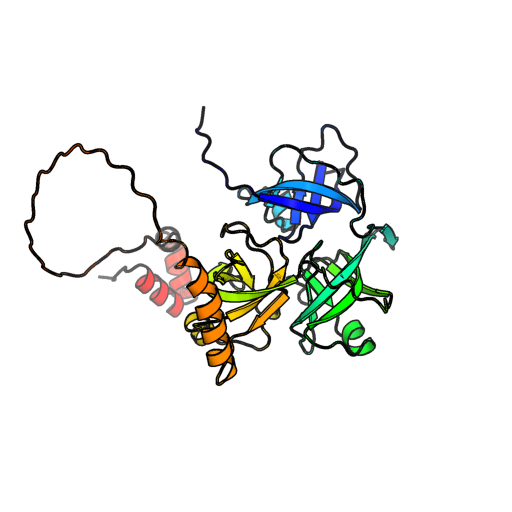735 -2.246 1.00 86.81 204 GLU A O 1
ATOM 1593 N N . GLY A 1 205 ? -12.877 9.004 -1.645 1.00 91.50 205 GLY A N 1
ATOM 1594 C CA . GLY A 1 205 ? -12.249 8.031 -2.521 1.00 91.50 205 GLY A CA 1
ATOM 1595 C C . GLY A 1 205 ? -12.082 6.679 -1.857 1.00 91.50 205 GLY A C 1
ATOM 1596 O O . GLY A 1 205 ? -12.820 6.321 -0.938 1.00 91.50 205 GLY A O 1
ATOM 1597 N N . PHE A 1 206 ? -11.134 5.894 -2.359 1.00 92.69 206 PHE A N 1
ATOM 1598 C CA . PHE A 1 206 ? -11.014 4.490 -1.998 1.00 92.69 206 PHE A CA 1
ATOM 1599 C C . PHE A 1 206 ? -9.618 4.138 -1.507 1.00 92.69 206 PHE A C 1
ATOM 1601 O O . PHE A 1 206 ? -8.601 4.426 -2.143 1.00 92.69 206 PHE A O 1
ATOM 1608 N N . VAL A 1 207 ? -9.585 3.423 -0.385 1.00 93.19 207 VAL A N 1
ATOM 1609 C CA . VAL A 1 207 ? -8.367 2.822 0.155 1.00 93.19 207 VAL A CA 1
ATOM 1610 C C . VAL A 1 207 ? -8.560 1.327 0.318 1.00 93.19 207 VAL A C 1
ATOM 1612 O O . VAL A 1 207 ? -9.663 0.836 0.560 1.00 93.19 207 VAL A O 1
ATOM 1615 N N . CYS A 1 208 ? -7.471 0.583 0.191 1.00 91.19 208 CYS A N 1
ATOM 1616 C CA . CYS A 1 208 ? -7.457 -0.846 0.425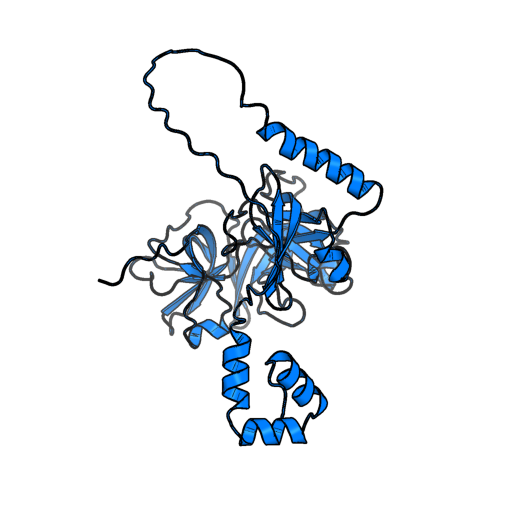 1.00 91.19 208 CYS A CA 1
ATOM 1617 C C . CYS A 1 208 ? -6.709 -1.174 1.721 1.00 91.19 208 CYS A C 1
ATOM 1619 O O . CYS A 1 208 ? -5.580 -0.728 1.937 1.00 91.19 208 CYS A O 1
ATOM 1621 N N . ALA A 1 209 ? -7.347 -1.969 2.577 1.00 91.38 209 ALA A N 1
ATOM 1622 C CA . ALA A 1 209 ? -6.797 -2.444 3.837 1.00 91.38 209 ALA A CA 1
ATOM 1623 C C . ALA A 1 209 ? -6.688 -3.970 3.828 1.00 91.38 209 ALA A C 1
ATOM 1625 O O . ALA A 1 209 ? -7.592 -4.697 3.412 1.00 91.38 209 ALA A O 1
ATOM 1626 N N . ARG A 1 210 ? -5.555 -4.462 4.303 1.00 87.94 210 ARG A N 1
ATOM 1627 C CA . ARG A 1 210 ? -5.227 -5.878 4.457 1.00 87.94 210 ARG A CA 1
ATOM 1628 C C . ARG A 1 210 ? -5.246 -6.243 5.940 1.00 87.94 210 ARG A C 1
ATOM 1630 O O . ARG A 1 210 ? -5.100 -5.357 6.779 1.00 87.94 210 ARG A O 1
ATOM 1637 N N . PRO A 1 211 ? -5.356 -7.533 6.303 1.00 85.31 211 PRO A N 1
ATOM 1638 C CA . PRO A 1 211 ? -5.369 -7.946 7.705 1.00 85.31 211 PRO A CA 1
ATOM 1639 C C . PRO A 1 211 ? -4.230 -7.363 8.569 1.00 85.31 211 PRO A C 1
ATOM 1641 O O . PRO A 1 211 ? -4.517 -6.948 9.693 1.00 85.31 211 PRO A O 1
ATOM 1644 N N . PRO A 1 212 ? -2.974 -7.247 8.081 1.00 85.31 212 PRO A N 1
ATOM 1645 C CA . PRO A 1 212 ? -1.892 -6.641 8.861 1.00 85.31 212 PRO A CA 1
ATOM 1646 C C . PRO A 1 212 ? -2.033 -5.135 9.104 1.00 85.31 212 PRO A C 1
ATOM 1648 O O . PRO A 1 212 ? -1.339 -4.621 9.972 1.00 85.31 212 PRO A O 1
ATOM 1651 N N . ASP A 1 213 ? -2.900 -4.438 8.365 1.00 88.12 213 ASP A N 1
ATOM 1652 C CA . ASP A 1 213 ? -3.088 -2.986 8.490 1.00 88.12 213 ASP A CA 1
ATOM 1653 C C . ASP A 1 213 ? -3.975 -2.626 9.666 1.00 88.12 213 ASP A C 1
ATOM 1655 O O . ASP A 1 213 ? -3.914 -1.510 10.176 1.00 88.12 213 ASP A O 1
ATOM 1659 N N . PHE A 1 214 ? -4.817 -3.560 10.100 1.00 89.19 214 PHE A N 1
ATOM 1660 C CA . PHE A 1 214 ? -5.710 -3.286 11.206 1.00 89.19 214 PHE A CA 1
ATOM 1661 C C . PHE A 1 214 ? -4.923 -3.131 12.512 1.00 89.19 214 PHE A C 1
ATOM 1663 O O . PHE A 1 214 ? -3.855 -3.707 12.665 1.00 89.19 214 PHE A O 1
ATOM 1670 N N . ALA A 1 215 ? -5.426 -2.397 13.499 1.00 87.69 215 ALA A N 1
ATOM 1671 C CA . ALA A 1 215 ? -4.793 -2.264 14.816 1.00 87.69 215 ALA A CA 1
ATOM 1672 C C . ALA A 1 215 ? -4.926 -3.529 15.669 1.00 87.69 215 ALA A C 1
ATOM 1674 O O . ALA A 1 215 ? -4.061 -3.836 16.484 1.00 87.69 215 ALA A O 1
ATOM 1675 N N . HIS A 1 216 ? -5.974 -4.304 15.428 1.00 84.88 216 HIS A N 1
ATOM 1676 C CA . HIS A 1 216 ? -6.287 -5.568 16.086 1.00 84.88 216 HIS A CA 1
ATOM 1677 C C . HIS A 1 216 ? -7.060 -6.450 15.098 1.00 84.88 216 HIS A C 1
ATOM 1679 O O . HIS A 1 216 ? -7.533 -5.964 14.072 1.00 84.88 216 HIS A O 1
ATOM 1685 N N . ALA A 1 217 ? -7.163 -7.752 15.366 1.00 86.19 217 ALA A N 1
ATOM 1686 C CA . ALA A 1 217 ? -7.986 -8.630 14.540 1.00 86.19 217 ALA A CA 1
ATOM 1687 C C . ALA A 1 217 ? -9.459 -8.194 14.632 1.00 86.19 217 ALA A C 1
ATOM 1689 O O . ALA A 1 217 ? -9.998 -8.069 15.731 1.00 86.19 217 ALA A O 1
ATOM 1690 N N . ILE A 1 218 ? -10.102 -7.958 13.485 1.00 86.94 218 ILE A N 1
ATOM 1691 C CA . ILE A 1 218 ? -11.503 -7.526 13.423 1.00 86.94 218 ILE A CA 1
ATOM 1692 C C . ILE A 1 218 ? -12.335 -8.653 12.809 1.00 86.94 218 ILE A C 1
ATOM 1694 O O . ILE A 1 218 ? -12.082 -9.031 11.662 1.00 86.94 218 ILE A O 1
ATOM 1698 N N . PRO A 1 219 ? -13.328 -9.201 13.533 1.00 89.31 219 PRO A N 1
ATOM 1699 C CA . PRO A 1 219 ? -14.257 -10.165 12.961 1.00 89.31 219 PRO A CA 1
ATOM 1700 C C . PRO A 1 219 ? -14.958 -9.586 11.730 1.00 89.31 219 PRO A C 1
ATOM 1702 O O . PRO A 1 219 ? -15.409 -8.442 11.749 1.00 89.31 219 PRO A O 1
ATOM 1705 N N . MET A 1 220 ? -15.123 -10.394 10.680 1.00 87.50 220 MET A N 1
ATOM 1706 C CA . MET A 1 220 ? -15.731 -9.938 9.423 1.00 87.50 220 MET A CA 1
ATOM 1707 C C . MET A 1 220 ? -17.127 -9.331 9.624 1.00 87.50 220 MET A C 1
ATOM 1709 O O . MET A 1 220 ? -17.465 -8.356 8.962 1.00 87.50 220 MET A O 1
ATOM 1713 N N . LYS A 1 221 ? -17.925 -9.887 10.545 1.00 89.56 221 LYS A N 1
ATOM 1714 C CA . LYS A 1 221 ? -19.243 -9.343 10.895 1.00 89.56 221 LYS A CA 1
ATOM 1715 C C . LYS A 1 221 ? -19.128 -7.900 11.406 1.00 89.56 221 LYS A C 1
ATOM 1717 O O . LYS A 1 221 ? -19.743 -7.010 10.835 1.00 89.56 221 LYS A O 1
ATOM 1722 N N . LYS A 1 222 ? -18.244 -7.667 12.382 1.00 90.12 222 LYS A N 1
ATOM 1723 C CA . LYS A 1 222 ? -17.972 -6.338 12.947 1.00 90.12 222 LYS A CA 1
ATOM 1724 C C . LYS A 1 222 ? -17.445 -5.362 11.895 1.00 90.12 222 LYS A C 1
ATOM 1726 O O . LYS A 1 222 ? -17.837 -4.208 11.901 1.00 90.12 222 LYS A O 1
ATOM 1731 N N . LEU A 1 223 ? -16.589 -5.815 10.976 1.00 90.75 223 LEU A N 1
ATOM 1732 C CA . LEU A 1 223 ? -16.081 -4.961 9.897 1.00 90.75 223 LEU A CA 1
ATOM 1733 C C . LEU A 1 223 ? -17.197 -4.504 8.941 1.00 90.75 223 LEU A C 1
ATOM 1735 O O . LEU A 1 223 ? -17.204 -3.352 8.528 1.00 90.75 223 LEU A O 1
ATOM 1739 N N . LYS A 1 224 ? -18.129 -5.401 8.594 1.00 91.25 224 LYS A N 1
ATOM 1740 C CA . LYS A 1 224 ? -19.270 -5.095 7.712 1.00 91.25 224 LYS A CA 1
ATOM 1741 C C . LYS A 1 224 ? -20.315 -4.198 8.376 1.00 91.25 224 LYS A C 1
ATOM 1743 O O . LYS A 1 224 ? -20.968 -3.430 7.684 1.00 91.25 224 LYS A O 1
ATOM 1748 N N . GLU A 1 225 ? -20.480 -4.330 9.688 1.00 92.38 225 GLU A N 1
ATOM 1749 C CA . GLU A 1 225 ? -21.416 -3.542 10.501 1.00 92.38 225 GLU A CA 1
ATOM 1750 C C . GLU A 1 225 ? -20.802 -2.222 10.997 1.00 92.38 225 GLU A C 1
ATOM 1752 O O . GLU A 1 225 ? -21.501 -1.412 11.600 1.00 92.38 225 GLU A O 1
ATOM 1757 N N . ALA A 1 226 ? -19.505 -1.993 10.762 1.00 91.81 226 ALA A N 1
ATOM 1758 C CA . ALA A 1 226 ? -18.815 -0.796 11.216 1.00 91.81 226 ALA A CA 1
ATOM 1759 C C . ALA A 1 226 ? -19.376 0.454 10.525 1.00 91.81 226 ALA A C 1
ATOM 1761 O O . ALA A 1 226 ? -19.236 0.623 9.313 1.00 91.81 226 ALA A O 1
ATOM 1762 N N . GLU A 1 227 ? -19.954 1.353 11.321 1.00 90.75 227 GLU A N 1
ATOM 1763 C CA . GLU A 1 227 ? -20.422 2.659 10.850 1.00 90.75 227 GLU A CA 1
ATOM 1764 C C . GLU A 1 227 ? -19.255 3.540 10.385 1.00 90.75 227 GLU A C 1
ATOM 1766 O O . GLU A 1 227 ? -19.349 4.233 9.374 1.00 90.75 227 GLU A O 1
ATOM 1771 N N . ILE A 1 228 ? -18.143 3.486 11.125 1.00 95.56 228 ILE A N 1
ATOM 1772 C CA . ILE A 1 228 ? -16.921 4.239 10.854 1.00 95.56 228 ILE A CA 1
ATOM 1773 C C . ILE A 1 228 ? -15.726 3.294 10.959 1.00 95.56 228 ILE A C 1
ATOM 1775 O O . ILE A 1 228 ? -15.633 2.461 11.860 1.00 95.56 228 ILE A O 1
ATOM 1779 N N . ILE A 1 229 ? -14.786 3.459 10.041 1.00 96.31 229 ILE A N 1
ATOM 1780 C CA . ILE A 1 229 ? -13.450 2.884 10.059 1.00 96.31 229 ILE A CA 1
ATOM 1781 C C . ILE A 1 229 ? -12.476 4.051 9.950 1.00 96.31 229 ILE A C 1
ATOM 1783 O O . ILE A 1 229 ? -12.542 4.839 9.006 1.00 96.31 229 ILE A O 1
ATOM 1787 N N . VAL A 1 230 ? -11.568 4.160 10.913 1.00 94.44 230 VAL A N 1
ATOM 1788 C CA . VAL A 1 230 ? -10.489 5.147 10.875 1.00 94.44 230 VAL A CA 1
ATOM 1789 C C . VAL A 1 230 ? -9.312 4.524 10.145 1.00 94.44 230 VAL A C 1
ATOM 1791 O O . VAL A 1 230 ? -8.887 3.415 10.483 1.00 94.44 230 VAL A O 1
ATOM 1794 N N . VAL A 1 231 ? -8.776 5.224 9.149 1.00 93.50 231 VAL A N 1
ATOM 1795 C CA . VAL A 1 231 ? -7.661 4.743 8.329 1.00 93.50 231 VAL A CA 1
ATOM 1796 C C . VAL A 1 231 ? -6.599 5.815 8.149 1.00 93.50 231 VAL A C 1
ATOM 1798 O O . VAL A 1 231 ? -6.914 6.978 7.941 1.00 93.50 231 VAL A O 1
ATOM 1801 N N . CYS A 1 232 ? -5.326 5.433 8.188 1.00 91.00 232 CYS A N 1
ATOM 1802 C CA . CYS A 1 232 ? -4.233 6.308 7.776 1.00 91.00 232 CYS A CA 1
ATOM 1803 C C . CYS A 1 232 ? -3.764 5.908 6.372 1.00 91.00 232 CYS A C 1
ATOM 1805 O O . CYS A 1 232 ? -3.345 4.763 6.162 1.00 91.00 232 CYS A O 1
ATOM 1807 N N . ALA A 1 233 ? -3.827 6.846 5.429 1.00 88.94 233 ALA A N 1
ATOM 1808 C CA . ALA A 1 233 ? -3.492 6.647 4.019 1.00 88.94 233 ALA A CA 1
ATOM 1809 C C . ALA A 1 233 ? -2.629 7.803 3.486 1.00 88.94 233 ALA A C 1
ATOM 1811 O O . ALA A 1 233 ? -2.509 8.841 4.138 1.00 88.94 233 ALA A O 1
ATOM 1812 N N . ASN A 1 234 ? -2.005 7.612 2.322 1.00 83.94 234 ASN A N 1
ATOM 1813 C CA . ASN A 1 234 ? -1.271 8.677 1.636 1.00 83.94 234 ASN A CA 1
ATOM 1814 C C . ASN A 1 234 ? -2.242 9.661 0.947 1.00 83.94 234 ASN A C 1
ATOM 1816 O O . ASN A 1 234 ? -3.437 9.404 0.868 1.00 83.94 234 ASN A O 1
ATOM 1820 N N . GLN A 1 235 ? -1.737 10.789 0.446 1.00 79.19 235 GLN A N 1
ATOM 1821 C CA . GLN A 1 235 ? -2.519 11.838 -0.216 1.00 79.19 235 GLN A CA 1
ATOM 1822 C C . GLN A 1 235 ? -2.987 11.442 -1.616 1.00 79.19 235 GLN A C 1
ATOM 1824 O O . GLN A 1 235 ? -3.893 12.067 -2.154 1.00 79.19 235 GLN A O 1
ATOM 1829 N N . SER A 1 236 ? -2.414 10.389 -2.197 1.00 77.56 236 SER A N 1
ATOM 1830 C CA . SER A 1 236 ? -2.711 9.911 -3.550 1.00 77.56 236 SER A CA 1
ATOM 1831 C C . SER A 1 236 ? -4.069 9.202 -3.678 1.00 77.56 236 SER A C 1
ATOM 1833 O O . SER A 1 236 ? -4.231 8.364 -4.566 1.00 77.56 236 SER A O 1
ATOM 1835 N N . ILE A 1 237 ? -5.021 9.477 -2.779 1.00 84.06 237 ILE A N 1
ATOM 1836 C CA . ILE A 1 237 ? -6.337 8.831 -2.730 1.00 84.06 237 ILE A CA 1
ATOM 1837 C C . ILE A 1 237 ? -7.028 9.009 -4.080 1.00 84.06 237 ILE A C 1
ATOM 1839 O O . ILE A 1 237 ? -7.189 10.124 -4.574 1.00 84.06 237 ILE A O 1
ATOM 1843 N N . SER A 1 238 ? -7.439 7.890 -4.677 1.00 83.25 238 SER A N 1
ATOM 1844 C CA . SER A 1 238 ? -8.212 7.907 -5.913 1.00 83.25 238 SER A CA 1
ATOM 1845 C C . SER A 1 238 ? -9.707 7.860 -5.608 1.00 83.25 238 SER A C 1
ATOM 1847 O O . SER A 1 238 ? -10.131 7.017 -4.807 1.00 83.25 238 SER A O 1
ATOM 1849 N N . PRO A 1 239 ? -10.533 8.655 -6.310 1.00 84.00 239 PRO A N 1
ATOM 1850 C CA . PRO A 1 239 ? -11.980 8.487 -6.291 1.00 84.00 239 PRO A CA 1
ATOM 1851 C C . PRO A 1 239 ? -12.434 7.227 -7.0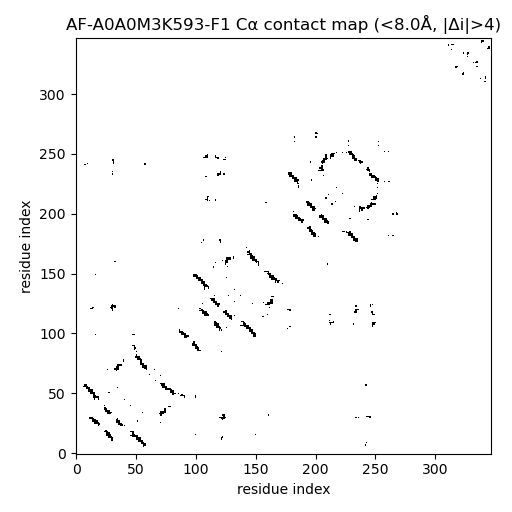45 1.00 84.00 239 PRO A C 1
ATOM 1853 O O . PRO A 1 239 ? -13.608 6.879 -7.008 1.00 84.00 239 PRO A O 1
ATOM 1856 N N . LEU A 1 240 ? -11.534 6.518 -7.735 1.00 87.31 240 LEU A N 1
ATOM 1857 C CA . LEU A 1 240 ? -11.864 5.332 -8.519 1.00 87.31 240 LEU A CA 1
ATOM 1858 C C . LEU A 1 240 ? -11.580 4.050 -7.729 1.00 87.31 240 LEU A C 1
ATOM 1860 O O . LEU A 1 240 ? -10.463 3.806 -7.270 1.00 87.31 240 LEU A O 1
ATOM 1864 N N . ARG A 1 241 ? -12.578 3.161 -7.649 1.00 87.56 241 ARG A N 1
ATOM 1865 C CA . ARG A 1 241 ? -12.462 1.849 -6.973 1.00 87.56 241 ARG A CA 1
ATOM 1866 C C . ARG A 1 241 ? -11.406 0.932 -7.581 1.00 87.56 241 ARG A C 1
ATOM 1868 O O . ARG A 1 241 ? -10.950 -0.000 -6.922 1.00 87.56 241 ARG A O 1
ATOM 1875 N N . SER A 1 242 ? -11.068 1.154 -8.844 1.00 85.50 242 SER A N 1
ATOM 1876 C CA . SER A 1 242 ? -10.056 0.409 -9.587 1.00 85.50 242 SER A CA 1
ATOM 1877 C C . SER A 1 242 ? -8.623 0.802 -9.209 1.00 85.50 242 SER A C 1
ATOM 1879 O O . SER A 1 242 ? -7.719 -0.005 -9.423 1.00 85.50 242 SER A O 1
ATOM 1881 N N . PHE A 1 243 ? -8.422 1.969 -8.581 1.00 85.94 243 PHE A N 1
ATOM 1882 C CA . PHE A 1 243 ? -7.117 2.499 -8.167 1.00 85.94 243 PHE A CA 1
ATOM 1883 C C . PHE A 1 243 ? -7.045 2.860 -6.674 1.00 85.94 243 PHE A C 1
ATOM 1885 O O . PHE A 1 243 ? -6.617 3.962 -6.323 1.00 85.94 243 PHE A O 1
ATOM 1892 N N . PRO A 1 244 ? -7.432 1.965 -5.751 1.00 88.38 244 PRO A N 1
ATOM 1893 C CA . PRO A 1 244 ? -7.376 2.297 -4.341 1.00 88.38 244 PRO A CA 1
ATOM 1894 C C . PRO A 1 244 ? -5.924 2.360 -3.864 1.00 88.38 244 PRO A C 1
ATOM 1896 O O . PRO A 1 244 ? -5.109 1.483 -4.177 1.00 88.38 244 PRO A O 1
ATOM 1899 N N . VAL A 1 245 ? -5.611 3.359 -3.040 1.00 87.12 245 VAL A N 1
ATOM 1900 C CA . VAL A 1 245 ? -4.307 3.449 -2.366 1.00 87.12 245 VAL A CA 1
ATOM 1901 C C . VAL A 1 245 ? -4.219 2.456 -1.214 1.00 87.12 245 VAL A C 1
ATOM 1903 O O . VAL A 1 245 ? -5.228 1.978 -0.695 1.00 87.12 245 VAL A O 1
ATOM 1906 N N . SER A 1 246 ? -3.004 2.119 -0.791 1.00 86.06 246 SER A N 1
ATOM 1907 C CA . SER A 1 246 ? -2.817 1.249 0.372 1.00 86.06 246 SER A CA 1
ATOM 1908 C C . SER A 1 246 ? -2.992 2.010 1.684 1.00 86.06 246 SER A C 1
ATOM 1910 O O . SER A 1 246 ? -2.328 3.019 1.912 1.00 86.06 246 SER A O 1
ATOM 1912 N N . ALA A 1 247 ? -3.810 1.469 2.587 1.00 89.38 247 ALA A N 1
ATOM 1913 C CA . ALA A 1 247 ? -3.817 1.891 3.982 1.00 89.38 247 ALA A CA 1
ATOM 1914 C C . ALA A 1 247 ? -2.521 1.435 4.678 1.00 89.38 247 ALA A C 1
ATOM 1916 O O . ALA A 1 247 ? -2.007 0.343 4.413 1.00 89.38 247 ALA A O 1
ATOM 1917 N N . GLY A 1 248 ? -1.994 2.272 5.571 1.00 85.75 248 GLY A N 1
ATOM 1918 C CA . GLY A 1 248 ? -0.890 1.916 6.472 1.00 85.75 248 GLY A CA 1
ATOM 1919 C C . GLY A 1 248 ? -1.368 1.437 7.843 1.00 85.75 248 GLY A C 1
ATOM 1920 O O . GLY A 1 248 ? -0.691 0.654 8.508 1.00 85.75 248 GLY A O 1
ATOM 1921 N N . TYR A 1 249 ? -2.535 1.919 8.267 1.00 90.81 249 TYR A N 1
ATOM 1922 C CA . TYR A 1 249 ? -3.159 1.611 9.549 1.00 90.81 249 TYR A CA 1
ATOM 1923 C C . TYR A 1 249 ? -4.676 1.740 9.421 1.00 90.81 249 TYR A C 1
ATOM 1925 O O . TYR A 1 249 ? -5.146 2.665 8.762 1.00 90.81 249 TYR A O 1
ATOM 1933 N N . ALA A 1 250 ? -5.429 0.844 10.051 1.00 93.44 250 ALA A N 1
ATOM 1934 C CA . ALA A 1 250 ? -6.885 0.874 10.085 1.00 93.44 250 ALA A CA 1
ATOM 1935 C C . ALA A 1 250 ? -7.421 0.369 11.431 1.00 93.44 250 ALA A C 1
ATOM 1937 O O . ALA A 1 250 ? -6.829 -0.512 12.048 1.00 93.44 250 ALA A O 1
ATOM 1938 N N . TYR A 1 251 ? -8.560 0.867 11.895 1.00 93.94 251 TYR A N 1
ATOM 1939 C CA . TYR A 1 251 ? -9.286 0.264 13.016 1.00 93.94 251 TYR A CA 1
ATOM 1940 C C . TYR A 1 251 ? -10.752 0.688 13.035 1.00 93.94 251 TYR A C 1
ATOM 1942 O O . TYR A 1 251 ? -11.137 1.678 12.416 1.00 93.94 251 TYR A O 1
ATOM 1950 N N . VAL A 1 252 ? -11.565 -0.094 13.744 1.00 95.19 252 VAL A N 1
ATOM 1951 C CA . VAL A 1 252 ? -12.968 0.232 14.010 1.00 95.19 252 VAL A CA 1
ATOM 1952 C C . VAL A 1 252 ? -13.026 0.845 15.414 1.00 95.19 252 VAL A C 1
ATOM 1954 O O . VAL A 1 252 ? -12.749 0.108 16.365 1.00 95.19 252 VAL A O 1
ATOM 1957 N N . PRO A 1 253 ? -13.313 2.153 15.558 1.00 93.94 253 PRO A N 1
ATOM 1958 C CA . PRO A 1 253 ? -13.446 2.795 16.863 1.00 93.94 253 PRO A CA 1
ATOM 1959 C C . PRO A 1 253 ? -14.656 2.239 17.628 1.00 93.94 253 PRO A C 1
ATOM 1961 O O . PRO A 1 253 ? -15.640 1.804 17.028 1.00 93.94 253 PRO A O 1
ATOM 1964 N N . GLU A 1 254 ? -14.592 2.263 18.958 1.00 92.19 254 GLU A N 1
ATOM 1965 C CA . GLU A 1 254 ? -15.655 1.788 19.855 1.00 92.19 254 GLU A CA 1
ATOM 1966 C C . GLU A 1 254 ? -15.895 2.781 21.001 1.00 92.19 254 GLU A C 1
ATOM 1968 O O . GLU A 1 254 ? -15.025 3.587 21.332 1.00 92.19 254 GLU A O 1
ATOM 1973 N N . GLY A 1 255 ? -17.073 2.710 21.630 1.00 92.88 255 GLY A N 1
ATOM 1974 C CA . GLY A 1 255 ? -17.412 3.522 22.803 1.00 92.88 255 GLY A CA 1
ATOM 1975 C C . GLY A 1 255 ? -17.322 5.028 22.539 1.00 92.88 255 GLY A C 1
ATOM 1976 O O . GLY A 1 255 ? -17.761 5.509 21.495 1.00 92.88 255 GLY A O 1
ATOM 1977 N N . ASP A 1 256 ? -16.726 5.763 23.477 1.00 93.75 256 ASP A N 1
ATOM 1978 C CA . ASP A 1 256 ? -16.601 7.226 23.412 1.00 93.75 256 ASP A CA 1
ATOM 1979 C C . ASP A 1 256 ? -15.837 7.712 22.167 1.00 93.75 256 ASP A C 1
ATOM 1981 O O . ASP A 1 256 ? -16.102 8.799 21.648 1.00 93.75 256 ASP A O 1
ATOM 1985 N N . GLU A 1 257 ? -14.905 6.902 21.653 1.00 92.62 257 GLU A N 1
ATOM 1986 C CA . GLU A 1 257 ? -14.156 7.230 20.441 1.00 92.62 257 GLU A CA 1
ATOM 1987 C C . GLU A 1 257 ? -15.058 7.210 19.203 1.00 92.62 257 GLU A C 1
ATOM 1989 O O . GLU A 1 257 ? -14.968 8.106 18.364 1.00 92.62 257 GLU A O 1
ATOM 1994 N N . LEU A 1 258 ? -15.963 6.230 19.102 1.00 93.69 258 LEU A N 1
ATOM 1995 C CA . LEU A 1 258 ? -16.918 6.149 17.996 1.00 93.69 258 LEU A CA 1
ATOM 1996 C C . LEU A 1 258 ? -17.818 7.389 17.967 1.00 93.69 258 LEU A C 1
ATOM 1998 O O . LEU A 1 258 ? -17.975 8.004 16.915 1.00 93.69 258 LEU A O 1
ATOM 2002 N N . GLU A 1 259 ? -18.345 7.797 19.121 1.00 94.12 259 GLU A N 1
ATOM 2003 C CA . GLU A 1 259 ? -19.184 8.995 19.238 1.00 94.12 259 GLU A CA 1
ATOM 2004 C C . GLU A 1 259 ? -18.412 10.281 18.899 1.00 94.12 259 GLU A C 1
ATOM 2006 O O . GLU A 1 259 ? -18.944 11.190 18.258 1.00 94.12 259 GLU A O 1
ATOM 2011 N N . SER A 1 260 ? -17.126 10.357 19.258 1.00 93.50 260 SER A N 1
ATOM 2012 C CA . SER A 1 260 ? -16.255 11.462 18.843 1.00 93.50 260 SER A CA 1
ATOM 2013 C C . SER A 1 260 ? -16.041 11.493 17.325 1.00 93.50 260 SER A C 1
ATOM 2015 O O . SER A 1 260 ? -16.127 12.565 16.719 1.00 93.50 260 SER A O 1
ATOM 2017 N N . MET A 1 261 ? -15.808 10.337 16.694 1.00 92.50 261 MET A N 1
ATOM 2018 C CA . MET A 1 261 ? -15.625 10.248 15.242 1.00 92.50 261 MET A CA 1
ATOM 2019 C C . MET A 1 261 ? -16.916 10.537 14.472 1.00 92.50 261 MET A C 1
ATOM 2021 O O . MET A 1 261 ? -16.850 11.165 13.417 1.00 92.50 261 MET A O 1
ATOM 2025 N N . LYS A 1 262 ? -18.084 10.161 15.007 1.00 91.69 262 LYS A N 1
ATOM 2026 C CA . LYS A 1 262 ? -19.394 10.516 14.435 1.00 91.69 262 LYS A CA 1
ATOM 2027 C C . LYS A 1 262 ? -19.596 12.028 14.382 1.00 91.69 262 LYS A C 1
ATOM 2029 O O . LYS A 1 262 ? -19.876 12.559 13.316 1.00 91.69 262 LYS A O 1
ATOM 2034 N N . LYS A 1 263 ? -19.324 12.743 15.478 1.00 91.38 263 LYS A N 1
ATOM 2035 C CA . LYS A 1 263 ? -19.388 14.218 15.499 1.00 91.38 263 LYS A CA 1
ATOM 2036 C C . LYS A 1 263 ? -18.430 14.866 14.496 1.00 91.38 263 LYS A C 1
ATOM 2038 O O . LYS A 1 263 ? -18.766 15.862 13.859 1.00 91.38 263 LYS A O 1
ATOM 2043 N N . ARG A 1 264 ? -17.227 14.299 14.344 1.00 89.12 26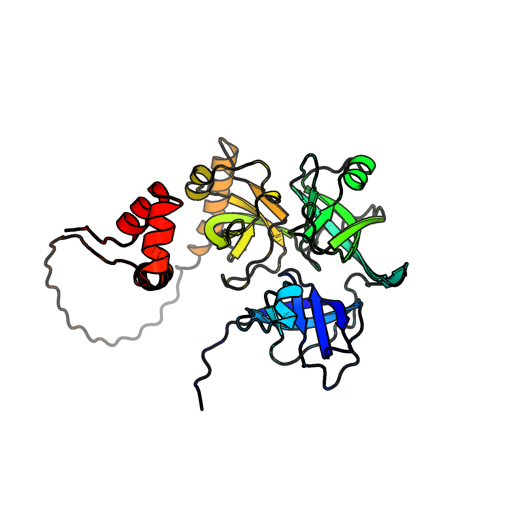4 ARG A N 1
ATOM 2044 C CA . ARG A 1 264 ? -16.247 14.747 13.341 1.00 89.12 264 ARG A CA 1
ATOM 2045 C C . ARG A 1 264 ? -16.747 14.499 11.913 1.00 89.12 264 ARG A C 1
ATOM 2047 O O . ARG A 1 264 ? -16.535 15.327 11.036 1.00 89.12 264 ARG A O 1
ATOM 2054 N N . LEU A 1 265 ? -17.430 13.383 11.677 1.00 87.00 265 LEU A N 1
ATOM 2055 C CA . LEU A 1 265 ? -18.057 13.080 10.391 1.00 87.00 265 LEU A CA 1
ATOM 2056 C C . LEU A 1 265 ? -19.219 14.035 10.076 1.00 87.00 265 LEU A C 1
ATOM 2058 O O . LEU A 1 265 ? -19.331 14.500 8.946 1.00 87.00 265 LEU A O 1
ATOM 2062 N N . GLU A 1 266 ? -20.050 14.368 11.064 1.00 86.44 266 GLU A N 1
ATOM 2063 C CA . GLU A 1 266 ? -21.140 15.347 10.926 1.00 86.44 266 GLU A CA 1
ATOM 2064 C C . GLU A 1 266 ? -20.617 16.739 10.553 1.00 86.44 266 GLU A C 1
ATOM 2066 O O . GLU A 1 266 ? -21.227 17.427 9.744 1.00 86.44 266 GLU A O 1
ATOM 2071 N N . THR A 1 267 ? -19.458 17.143 11.079 1.00 82.88 267 THR A N 1
ATOM 2072 C CA . THR A 1 267 ? -18.810 18.406 10.683 1.00 82.88 267 THR A CA 1
ATOM 2073 C C . THR A 1 267 ? -18.259 18.335 9.259 1.00 82.88 267 THR A C 1
ATOM 2075 O O . THR A 1 267 ? -18.510 19.234 8.467 1.00 82.88 267 THR A O 1
ATOM 2078 N N . LEU A 1 268 ? -17.601 17.230 8.890 1.00 76.06 268 LEU A N 1
ATOM 2079 C CA . LEU A 1 268 ? -17.082 17.007 7.531 1.00 76.06 268 LEU A CA 1
ATOM 2080 C C . LEU A 1 268 ? -18.177 16.947 6.450 1.00 76.06 268 LEU A C 1
ATOM 2082 O O . LEU A 1 268 ? -17.915 17.255 5.291 1.00 76.06 268 LEU A O 1
ATOM 2086 N N . THR A 1 269 ? -19.387 16.520 6.814 1.00 67.62 269 THR A N 1
ATOM 2087 C CA . THR A 1 269 ? -20.543 16.398 5.903 1.00 67.62 269 THR A CA 1
ATOM 2088 C C . THR A 1 269 ? -21.521 17.573 6.008 1.00 67.62 269 THR A C 1
ATOM 2090 O O . THR A 1 269 ? -22.322 17.791 5.104 1.00 67.62 269 THR A O 1
ATOM 2093 N N . GLY A 1 270 ? -21.456 18.360 7.085 1.00 55.59 270 GLY A N 1
ATOM 2094 C CA . GLY A 1 270 ? -22.278 19.554 7.287 1.00 55.59 270 GLY A CA 1
ATOM 2095 C C . GLY A 1 270 ? -21.845 20.747 6.432 1.00 55.59 270 GLY A C 1
ATOM 2096 O O . GLY A 1 270 ? -22.693 21.541 6.024 1.00 55.59 270 GLY A O 1
ATOM 2097 N N . ASP A 1 271 ? -20.559 20.836 6.085 1.00 47.19 271 ASP A N 1
ATOM 2098 C CA . ASP A 1 271 ? -20.014 21.937 5.277 1.00 47.19 271 ASP A CA 1
ATOM 2099 C C . ASP A 1 271 ? -20.350 21.839 3.777 1.00 47.19 271 ASP A C 1
ATOM 2101 O O . ASP A 1 271 ? -20.212 22.818 3.047 1.00 47.19 271 ASP A O 1
ATOM 2105 N N . THR A 1 272 ? -20.881 20.708 3.298 1.00 41.22 272 THR A N 1
ATOM 2106 C CA . THR A 1 272 ? -21.335 20.560 1.899 1.00 41.22 272 THR A CA 1
ATOM 2107 C C . THR A 1 272 ? -22.749 21.098 1.650 1.00 41.22 272 THR A C 1
ATOM 2109 O O . THR A 1 272 ? -23.109 21.339 0.500 1.00 41.22 272 THR A O 1
ATOM 2112 N N . ASN A 1 273 ? -23.539 21.361 2.700 1.00 34.19 273 ASN A N 1
ATOM 2113 C CA . ASN A 1 273 ? -24.918 21.859 2.581 1.00 34.19 273 ASN A CA 1
ATOM 2114 C C . ASN A 1 273 ? -25.080 23.364 2.872 1.00 34.19 273 ASN A C 1
ATOM 2116 O O . ASN A 1 273 ? -26.195 23.876 2.802 1.00 34.19 273 ASN A O 1
ATOM 2120 N N . SER A 1 274 ? -24.002 24.099 3.172 1.00 31.25 274 SER A N 1
ATOM 2121 C CA . SER A 1 274 ? -24.066 25.537 3.499 1.00 31.25 274 SER A CA 1
ATOM 2122 C C . SER A 1 274 ? -23.819 26.480 2.308 1.00 31.25 274 SER A C 1
ATOM 2124 O O . SER A 1 274 ? -23.864 27.697 2.473 1.00 31.25 274 SER A O 1
ATOM 2126 N N . MET A 1 275 ? -23.633 25.948 1.091 1.00 34.75 275 MET A N 1
ATOM 2127 C CA . MET A 1 275 ? -23.484 26.731 -0.151 1.00 34.75 275 MET A CA 1
ATOM 2128 C C . MET A 1 275 ? -24.658 26.595 -1.136 1.00 34.75 275 MET A C 1
ATOM 2130 O O . MET A 1 275 ? -24.497 26.808 -2.336 1.00 34.75 275 MET A O 1
ATOM 2134 N N . ILE A 1 276 ? -25.864 26.299 -0.645 1.00 37.59 276 ILE A N 1
ATOM 2135 C CA . ILE A 1 276 ? -27.101 26.480 -1.420 1.00 37.59 276 ILE A CA 1
ATOM 2136 C C . ILE A 1 276 ? -28.112 27.237 -0.561 1.00 37.59 276 ILE A C 1
ATOM 2138 O O . ILE A 1 276 ? -29.076 26.663 -0.082 1.00 37.59 276 ILE A O 1
ATOM 2142 N N . ASP A 1 277 ? -27.842 28.514 -0.304 1.00 30.75 277 ASP A N 1
ATOM 2143 C CA . ASP A 1 277 ? -28.831 29.586 -0.470 1.00 30.75 277 ASP A CA 1
ATOM 2144 C C . ASP A 1 277 ? -28.208 30.919 -0.053 1.00 30.75 277 ASP A C 1
ATOM 2146 O O . ASP A 1 277 ? -27.951 31.146 1.128 1.00 30.75 277 ASP A O 1
ATOM 2150 N N . GLN A 1 278 ? -27.973 31.799 -1.031 1.00 29.36 278 GLN A N 1
ATOM 2151 C CA . GLN A 1 278 ? -28.309 33.225 -0.946 1.00 29.36 278 GLN A CA 1
ATOM 2152 C C . GLN A 1 278 ? -27.955 33.946 -2.257 1.00 29.36 278 GLN A C 1
ATOM 2154 O O . GLN A 1 278 ? -26.825 34.357 -2.492 1.00 29.36 278 GLN A O 1
ATOM 2159 N N . GLY A 1 279 ? -28.986 34.119 -3.088 1.00 25.38 279 GLY A N 1
ATOM 2160 C CA . GLY A 1 279 ? -29.316 35.393 -3.731 1.00 25.38 279 GLY A CA 1
ATOM 2161 C C . GLY A 1 279 ? -28.404 35.928 -4.840 1.00 25.38 279 GLY A C 1
ATOM 2162 O O . GLY A 1 279 ? -27.450 36.651 -4.587 1.00 25.38 279 GLY A O 1
ATOM 2163 N N . SER A 1 280 ? -28.857 35.814 -6.088 1.00 26.12 280 SER A N 1
ATOM 2164 C CA . SER A 1 280 ? -29.404 37.009 -6.747 1.00 26.12 280 SER A CA 1
ATOM 2165 C C . SER A 1 280 ? -30.327 36.615 -7.897 1.00 26.12 280 SER A C 1
ATOM 2167 O O . SER A 1 280 ? -29.992 35.829 -8.779 1.00 26.12 280 SER A O 1
ATOM 2169 N N . GLU A 1 281 ? -31.538 37.153 -7.811 1.00 29.11 281 GLU A N 1
ATOM 2170 C CA . GLU A 1 281 ? -32.589 37.121 -8.812 1.00 29.11 281 GLU A CA 1
ATOM 2171 C C . GLU A 1 281 ? -32.052 37.58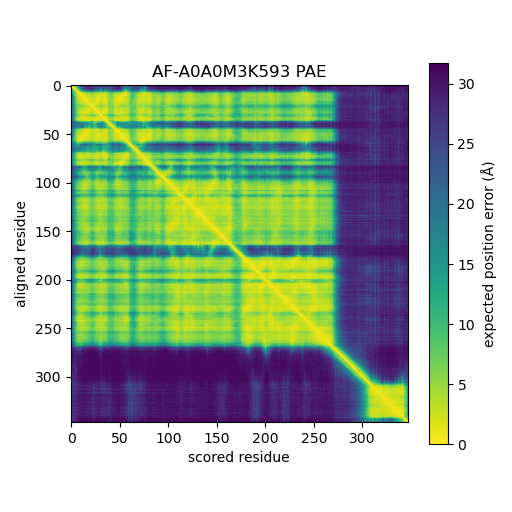2 -10.166 1.00 29.11 281 GLU A C 1
ATOM 2173 O O . GLU A 1 281 ? -31.443 38.643 -10.227 1.00 29.11 281 GLU A O 1
ATOM 2178 N N . HIS A 1 282 ? -32.363 36.864 -11.246 1.00 28.66 282 HIS A N 1
ATOM 2179 C CA . HIS A 1 282 ? -32.708 37.476 -12.530 1.00 28.66 282 HIS A CA 1
ATOM 2180 C C . HIS A 1 282 ? -33.750 36.595 -13.228 1.00 28.66 282 HIS A C 1
ATOM 2182 O O . HIS A 1 282 ? -33.470 35.535 -13.782 1.00 28.66 282 HIS A O 1
ATOM 2188 N N . THR A 1 283 ? -34.988 37.072 -13.160 1.00 26.31 283 THR A N 1
ATOM 2189 C CA . THR A 1 283 ? -36.148 36.685 -13.962 1.00 26.31 283 THR A CA 1
ATOM 2190 C C . THR A 1 283 ? -35.818 36.450 -15.436 1.00 26.31 283 THR A C 1
ATOM 2192 O O . THR A 1 283 ? -35.326 37.362 -16.102 1.00 26.31 283 THR A O 1
ATOM 2195 N N . ARG A 1 284 ? -36.278 35.319 -15.986 1.00 25.36 284 ARG A N 1
ATOM 2196 C CA . ARG A 1 284 ? -37.135 35.327 -17.183 1.00 25.36 284 ARG A CA 1
ATOM 2197 C C . ARG A 1 284 ? -37.884 34.006 -17.364 1.00 25.36 284 ARG A C 1
ATOM 2199 O O . ARG A 1 284 ? -37.289 32.940 -17.455 1.00 25.36 284 ARG A O 1
ATOM 2206 N N . ASN A 1 285 ? -39.203 34.163 -17.404 1.00 24.19 285 ASN A N 1
ATOM 2207 C CA . ASN A 1 285 ? -40.213 33.206 -17.833 1.00 24.19 285 ASN A CA 1
ATOM 2208 C C . ASN A 1 285 ? -39.859 32.583 -19.193 1.00 24.19 285 ASN A C 1
ATOM 2210 O O . ASN A 1 285 ? -39.413 33.299 -20.086 1.00 24.19 285 ASN A O 1
ATOM 2214 N N . ASP A 1 286 ? -40.126 31.291 -19.372 1.00 26.56 286 ASP A N 1
ATOM 2215 C CA . ASP A 1 286 ? -41.330 30.878 -20.097 1.00 26.56 286 ASP A CA 1
ATOM 2216 C C . ASP A 1 286 ? -41.662 29.402 -19.843 1.00 26.56 286 ASP A C 1
ATOM 2218 O O . ASP A 1 286 ? -40.803 28.537 -19.684 1.00 26.56 286 ASP A O 1
ATOM 2222 N N . ALA A 1 287 ? -42.964 29.173 -19.719 1.00 25.95 287 ALA A N 1
ATOM 2223 C CA . ALA A 1 287 ? -43.622 27.960 -19.276 1.00 25.95 287 ALA A CA 1
ATOM 2224 C C . ALA A 1 287 ? -43.727 26.898 -20.374 1.00 25.95 287 ALA A C 1
ATOM 2226 O O . ALA A 1 287 ? -43.998 27.259 -21.511 1.00 25.95 287 ALA A O 1
ATOM 2227 N N . ILE A 1 288 ? -43.707 25.613 -19.986 1.00 26.19 288 ILE A N 1
ATOM 2228 C CA . ILE A 1 288 ? -44.692 24.606 -20.429 1.00 26.19 288 ILE A CA 1
ATOM 2229 C C . ILE A 1 288 ? -44.961 23.642 -19.257 1.00 26.19 288 ILE A C 1
ATOM 2231 O O . ILE A 1 288 ? -44.095 22.869 -18.857 1.00 26.19 288 ILE A O 1
ATOM 2235 N N . GLN A 1 289 ? -46.181 23.700 -18.718 1.00 26.42 289 GLN A N 1
ATOM 2236 C CA . GLN A 1 289 ? -46.823 22.627 -17.951 1.00 26.42 289 GLN A CA 1
ATOM 2237 C C . GLN A 1 289 ? -47.412 21.605 -18.928 1.00 26.42 289 GLN A C 1
ATOM 2239 O O . GLN A 1 289 ? -48.057 22.047 -19.872 1.00 26.42 289 GLN A O 1
ATOM 2244 N N . VAL A 1 290 ? -47.320 20.301 -18.638 1.00 26.34 290 VAL A N 1
ATOM 2245 C CA . VAL A 1 290 ? -48.474 19.374 -18.666 1.00 26.34 290 VAL A CA 1
ATOM 2246 C C . VAL A 1 290 ? -48.221 18.248 -17.650 1.00 26.34 290 VAL A C 1
ATOM 2248 O O . VAL A 1 290 ? -47.182 17.593 -17.678 1.00 26.34 290 VAL A O 1
ATOM 2251 N N . ASN A 1 291 ? -49.191 18.085 -16.750 1.00 26.64 291 ASN A N 1
ATOM 2252 C CA . ASN A 1 291 ? -49.333 17.042 -15.735 1.00 26.64 291 ASN A CA 1
ATOM 2253 C C . ASN A 1 291 ? -49.519 15.644 -16.348 1.00 26.64 291 ASN A C 1
ATOM 2255 O O . ASN A 1 291 ? -50.154 15.526 -17.388 1.00 26.64 291 ASN A O 1
ATOM 2259 N N . ASP A 1 292 ? -49.140 14.595 -15.615 1.00 24.59 292 ASP A N 1
ATOM 2260 C CA . ASP A 1 292 ? -50.139 13.580 -15.255 1.00 24.59 292 ASP A CA 1
ATOM 2261 C C . ASP A 1 292 ? -49.700 12.772 -14.026 1.00 24.59 292 ASP A C 1
ATOM 2263 O O . ASP A 1 292 ? -48.748 11.990 -14.044 1.00 24.59 292 ASP A O 1
ATOM 2267 N N . GLU A 1 293 ? -50.434 12.991 -12.938 1.00 27.12 293 GLU A N 1
ATOM 2268 C CA . GLU A 1 293 ? -50.506 12.114 -11.781 1.00 27.12 293 GLU A CA 1
ATOM 2269 C C . GLU A 1 293 ? -51.497 10.984 -12.091 1.00 27.12 293 GLU A C 1
ATOM 2271 O O . GLU A 1 293 ? -52.663 11.243 -12.370 1.00 27.12 293 GLU A O 1
ATOM 2276 N N . ASN A 1 294 ? -51.068 9.726 -11.969 1.00 26.61 294 ASN A N 1
ATOM 2277 C CA . ASN A 1 294 ? -51.952 8.611 -11.608 1.00 26.61 294 ASN A CA 1
ATOM 2278 C C . ASN A 1 294 ? -51.146 7.446 -11.011 1.00 26.61 294 ASN A C 1
ATOM 2280 O O . ASN A 1 294 ? -50.820 6.452 -11.648 1.00 26.61 294 ASN A O 1
ATOM 2284 N N . ARG A 1 295 ? -50.778 7.630 -9.743 1.00 26.11 295 ARG A N 1
ATOM 2285 C CA . ARG A 1 295 ? -51.108 6.751 -8.611 1.00 26.11 295 ARG A CA 1
ATOM 2286 C C . ARG A 1 295 ? -51.612 5.330 -8.951 1.00 26.11 295 ARG A C 1
ATOM 2288 O O . ARG A 1 295 ? -52.765 5.171 -9.336 1.00 26.11 295 ARG A O 1
ATOM 2295 N N . LEU A 1 296 ? -50.824 4.306 -8.610 1.00 26.77 296 LEU A N 1
ATOM 2296 C CA . LEU A 1 296 ? -51.314 3.135 -7.862 1.00 26.77 296 LEU A CA 1
ATOM 2297 C C . LEU A 1 296 ? -50.149 2.311 -7.295 1.00 26.77 296 LEU A C 1
ATOM 2299 O O . LEU A 1 296 ? -49.366 1.695 -8.011 1.00 26.77 296 LEU A O 1
ATOM 2303 N N . GLU A 1 297 ? -50.064 2.329 -5.969 1.00 33.56 297 GLU A N 1
ATOM 2304 C CA . GLU A 1 297 ? -49.299 1.401 -5.148 1.00 33.56 297 GLU A CA 1
ATOM 2305 C C . GLU A 1 297 ? -49.803 -0.034 -5.363 1.00 33.56 297 GLU A C 1
ATOM 2307 O O . GLU A 1 297 ? -51.008 -0.267 -5.288 1.00 33.56 297 GLU A O 1
ATOM 2312 N N . GLN A 1 298 ? -48.893 -1.000 -5.519 1.00 28.95 298 GLN A N 1
ATOM 2313 C CA . GLN A 1 298 ? -49.013 -2.322 -4.892 1.00 28.95 298 GLN A CA 1
ATOM 2314 C C . GLN A 1 298 ? -47.678 -3.080 -4.943 1.00 28.95 298 GLN A C 1
ATOM 2316 O O . GLN A 1 298 ? -47.098 -3.319 -5.997 1.00 28.95 298 GLN A O 1
ATOM 2321 N N . LYS A 1 299 ? -47.197 -3.443 -3.750 1.00 32.25 299 LYS A N 1
ATOM 2322 C CA . LYS A 1 299 ? -46.078 -4.353 -3.493 1.00 32.25 299 LYS A CA 1
ATOM 2323 C C . LYS A 1 299 ? -46.336 -5.734 -4.106 1.00 32.25 299 LYS A C 1
ATOM 2325 O O . LYS A 1 299 ? -47.400 -6.296 -3.867 1.00 32.25 299 LYS A O 1
ATOM 2330 N N . ALA A 1 300 ? -45.307 -6.328 -4.704 1.00 26.64 300 ALA A N 1
ATOM 2331 C CA . ALA A 1 300 ? -44.992 -7.746 -4.530 1.00 26.64 300 ALA A CA 1
ATOM 2332 C C . ALA A 1 300 ? -43.511 -7.987 -4.857 1.00 26.64 300 ALA A C 1
ATOM 2334 O O . ALA A 1 300 ? -43.024 -7.605 -5.919 1.00 26.64 300 ALA A O 1
ATOM 2335 N N . ASP A 1 301 ? -42.813 -8.588 -3.898 1.00 27.84 301 ASP A N 1
ATOM 2336 C CA . ASP A 1 301 ? -41.456 -9.111 -3.996 1.00 27.84 301 ASP A CA 1
ATOM 2337 C C . ASP A 1 301 ? -41.248 -10.032 -5.209 1.00 27.84 301 ASP A C 1
ATOM 2339 O O . ASP A 1 301 ? -42.124 -10.828 -5.543 1.00 27.84 301 ASP A O 1
ATOM 2343 N N . ALA A 1 302 ? -40.034 -9.995 -5.773 1.00 27.53 302 ALA A N 1
ATOM 2344 C CA . ALA A 1 302 ? -39.134 -11.150 -5.923 1.00 27.53 302 ALA A CA 1
ATOM 2345 C C . ALA A 1 302 ? -38.320 -11.163 -7.234 1.00 27.53 302 ALA A C 1
ATOM 2347 O O . ALA A 1 302 ? -38.812 -10.958 -8.337 1.00 27.53 302 ALA A O 1
ATOM 2348 N N . SER A 1 303 ? -37.048 -11.521 -7.043 1.00 32.22 303 SER A N 1
ATOM 2349 C CA . SER A 1 303 ? -36.051 -12.005 -8.004 1.00 32.22 303 SER A CA 1
ATOM 2350 C C . SER A 1 303 ? -35.422 -11.008 -8.984 1.00 32.22 303 SER A C 1
ATOM 2352 O O . SER A 1 303 ? -35.523 -11.142 -10.201 1.00 32.22 303 SER A O 1
ATOM 2354 N N . ILE A 1 304 ? -34.580 -10.120 -8.455 1.00 34.06 304 ILE A N 1
ATOM 2355 C CA . ILE A 1 304 ? -33.320 -9.798 -9.139 1.00 34.06 304 ILE A CA 1
ATOM 2356 C C . ILE A 1 304 ? -32.287 -10.807 -8.623 1.00 34.06 304 ILE A C 1
ATOM 2358 O O . ILE A 1 304 ? -31.551 -10.543 -7.675 1.00 34.06 304 ILE A O 1
ATOM 2362 N N . GLN A 1 305 ? -32.273 -12.014 -9.199 1.00 36.88 305 GLN A N 1
ATOM 2363 C CA . GLN A 1 305 ? -31.124 -12.908 -9.051 1.00 36.88 305 GLN A CA 1
ATOM 2364 C C . GLN A 1 305 ? -29.958 -12.271 -9.810 1.00 36.88 305 GLN A C 1
ATOM 2366 O O . GLN A 1 305 ? -29.927 -12.266 -11.042 1.00 36.88 305 GLN A O 1
ATOM 2371 N N . SER A 1 306 ? -28.995 -11.714 -9.075 1.00 38.72 306 SER A N 1
ATOM 2372 C CA . SER A 1 306 ? -27.696 -11.385 -9.644 1.00 38.72 306 SER A CA 1
ATOM 2373 C C . SER A 1 306 ? -27.082 -12.682 -10.182 1.00 38.72 306 SER A C 1
ATOM 2375 O O . SER A 1 306 ? -26.884 -13.656 -9.453 1.00 38.72 306 SER A O 1
ATOM 2377 N N . LYS A 1 307 ? -26.834 -12.744 -11.493 1.00 44.00 307 LYS A N 1
ATOM 2378 C CA . LYS A 1 307 ? -26.124 -13.872 -12.104 1.00 44.00 307 LYS A CA 1
ATOM 2379 C C . LYS A 1 307 ? -24.691 -13.874 -11.572 1.00 44.00 307 LYS A C 1
ATOM 2381 O O . LYS A 1 307 ? -23.833 -13.141 -12.055 1.00 44.00 307 LYS A O 1
ATOM 2386 N N . CYS A 1 308 ? -24.447 -14.660 -10.529 1.00 49.81 308 CYS A N 1
ATOM 2387 C CA . CYS A 1 308 ? -23.110 -14.928 -10.023 1.00 49.81 308 CYS A CA 1
ATOM 2388 C C . CYS A 1 308 ? -22.286 -15.579 -11.144 1.00 49.81 308 CYS A C 1
ATOM 2390 O O . CYS A 1 308 ? -22.592 -16.686 -11.562 1.00 49.81 308 CYS A O 1
ATOM 2392 N N . ILE A 1 309 ? -21.220 -14.925 -11.614 1.00 57.75 309 ILE A N 1
ATOM 2393 C CA . ILE A 1 309 ? -20.347 -15.416 -12.707 1.00 57.75 309 ILE A CA 1
ATOM 2394 C C . ILE A 1 309 ? -19.783 -16.822 -12.397 1.00 57.75 309 ILE A C 1
ATOM 2396 O O . ILE A 1 309 ? -19.462 -17.601 -13.291 1.00 57.75 309 ILE A O 1
ATOM 2400 N N . HIS A 1 310 ? -19.709 -17.174 -11.111 1.00 60.94 310 HIS A N 1
ATOM 2401 C CA . HIS A 1 310 ? -19.223 -18.467 -10.645 1.00 60.94 310 HIS A CA 1
ATOM 2402 C C . HIS A 1 310 ? -20.280 -19.572 -10.786 1.00 60.94 310 HIS A C 1
ATOM 2404 O O . HIS A 1 310 ? -19.904 -20.728 -10.948 1.00 60.94 310 HIS A O 1
ATOM 2410 N N . SER A 1 311 ? -21.583 -19.259 -10.779 1.00 72.81 311 SER A N 1
ATOM 2411 C CA . SER A 1 311 ? -22.630 -20.282 -10.909 1.00 72.81 311 SER A CA 1
ATOM 2412 C C . SER A 1 311 ? -22.664 -20.894 -12.307 1.00 72.81 311 SER A C 1
ATOM 2414 O O . SER A 1 311 ? -22.853 -22.099 -12.425 1.00 72.81 311 SER A O 1
ATOM 2416 N N . ASP A 1 312 ? -22.389 -20.120 -13.359 1.00 73.19 312 ASP A N 1
ATOM 2417 C CA . ASP A 1 312 ? -22.318 -20.642 -14.729 1.00 73.19 312 ASP A CA 1
ATOM 2418 C C . ASP A 1 312 ? -21.084 -21.532 -14.945 1.00 73.19 312 ASP A C 1
ATOM 2420 O O . ASP A 1 312 ? -21.178 -22.580 -15.589 1.00 73.19 312 ASP A O 1
ATOM 2424 N N . LEU A 1 313 ? -19.939 -21.168 -14.354 1.00 76.81 313 LEU A N 1
ATOM 2425 C CA . LEU A 1 313 ? -18.728 -21.994 -14.381 1.00 76.81 313 LEU A CA 1
ATOM 2426 C C . LEU A 1 313 ? -18.925 -23.301 -13.605 1.00 76.81 313 LEU A C 1
ATOM 2428 O O . LEU A 1 313 ? -18.622 -24.371 -14.128 1.00 76.81 313 LEU A O 1
ATOM 2432 N N . ILE A 1 314 ? -19.461 -23.221 -12.385 1.00 83.88 314 ILE A N 1
ATOM 2433 C CA . ILE A 1 314 ? -19.731 -24.394 -11.548 1.00 83.88 314 ILE A CA 1
ATOM 2434 C C . ILE A 1 314 ? -20.786 -25.280 -12.219 1.00 83.88 314 ILE A C 1
ATOM 2436 O O . ILE A 1 314 ? -20.605 -26.490 -12.268 1.00 83.88 314 ILE A O 1
ATOM 2440 N N . ARG A 1 315 ? -21.828 -24.713 -12.842 1.00 82.94 315 ARG A N 1
ATOM 2441 C CA . ARG A 1 315 ? -22.818 -25.482 -13.615 1.00 82.94 315 ARG A CA 1
ATOM 2442 C C . ARG A 1 315 ? -22.180 -26.213 -14.796 1.00 82.94 315 ARG A C 1
ATOM 2444 O O . ARG A 1 315 ? -22.509 -27.368 -15.041 1.00 82.94 315 ARG A O 1
ATOM 2451 N N . LYS A 1 316 ? -21.242 -25.575 -15.503 1.00 82.38 316 LYS A N 1
ATOM 2452 C CA . LYS A 1 316 ? -20.506 -26.203 -16.609 1.00 82.38 316 LYS A CA 1
ATOM 2453 C C . LYS A 1 316 ? -19.585 -27.324 -16.121 1.00 82.38 316 LYS A C 1
ATOM 2455 O O . LYS A 1 316 ? -19.532 -28.372 -16.753 1.00 82.38 316 LYS A O 1
ATOM 2460 N N . LEU A 1 317 ? -18.911 -27.140 -14.989 1.00 84.12 317 LEU A N 1
ATOM 2461 C CA . LEU A 1 317 ? -18.090 -28.184 -14.366 1.00 84.12 317 LEU A CA 1
ATOM 2462 C C . LEU A 1 317 ? -18.941 -29.366 -13.883 1.00 84.12 317 LEU A C 1
ATOM 2464 O O . LEU A 1 317 ? -18.620 -30.506 -14.188 1.00 84.12 317 LEU A O 1
ATOM 2468 N N . MET A 1 318 ? -20.066 -29.095 -13.219 1.00 86.06 318 MET A N 1
ATOM 2469 C CA . MET A 1 318 ? -21.006 -30.112 -12.729 1.00 86.06 318 MET A CA 1
ATOM 2470 C C . MET A 1 318 ? -21.805 -30.808 -13.843 1.00 86.06 318 MET A C 1
ATOM 2472 O O . MET A 1 318 ? -22.450 -31.818 -13.579 1.00 86.06 318 MET A O 1
ATOM 2476 N N . SER A 1 319 ? -21.774 -30.284 -15.076 1.00 83.62 319 SER A N 1
ATOM 2477 C CA . SER A 1 319 ? -22.327 -30.954 -16.265 1.00 83.62 319 SER A CA 1
ATOM 2478 C C . SER A 1 319 ? -21.396 -32.011 -16.871 1.00 83.62 319 SER A C 1
ATOM 2480 O O . SER A 1 319 ? -21.802 -32.710 -17.793 1.00 83.62 319 SER A O 1
ATOM 2482 N N . VAL A 1 320 ? -20.158 -32.119 -16.375 1.00 91.56 320 VAL A N 1
ATOM 2483 C CA . VAL A 1 320 ? -19.219 -33.181 -16.749 1.00 91.56 320 VAL A CA 1
ATOM 2484 C C . VAL A 1 320 ? -19.401 -34.343 -15.774 1.00 91.56 320 VAL A C 1
ATOM 2486 O O . VAL A 1 320 ? -19.146 -34.186 -14.577 1.00 91.56 320 VAL A O 1
ATOM 2489 N N . ASP A 1 321 ? -19.838 -35.500 -16.273 1.00 86.56 321 ASP A N 1
ATOM 2490 C CA . ASP A 1 321 ? -20.181 -36.659 -15.440 1.00 86.56 321 ASP A CA 1
ATOM 2491 C C . ASP A 1 321 ? -18.994 -37.144 -14.600 1.00 86.56 321 ASP A C 1
ATOM 2493 O O . ASP A 1 321 ? -19.168 -37.420 -13.413 1.00 86.56 321 ASP A O 1
ATOM 2497 N N . GLU A 1 322 ? -17.772 -37.152 -15.146 1.00 90.69 322 GLU A N 1
ATOM 2498 C CA . GLU A 1 322 ? -16.583 -37.524 -14.373 1.00 90.69 322 GLU A CA 1
ATOM 2499 C C . GLU A 1 322 ? -16.348 -36.589 -13.180 1.00 90.69 322 GLU A C 1
ATOM 2501 O O . GLU A 1 322 ? -16.029 -37.052 -12.089 1.00 90.69 322 GLU A O 1
ATOM 2506 N N . VAL A 1 323 ? -16.542 -35.277 -13.355 1.00 85.75 323 VAL A N 1
ATOM 2507 C CA . VAL A 1 323 ? -16.369 -34.286 -12.278 1.00 85.75 323 VAL A CA 1
ATOM 2508 C C . VAL A 1 323 ? -17.442 -34.471 -11.211 1.00 85.75 323 VAL A C 1
ATOM 2510 O O . VAL A 1 323 ? -17.139 -34.441 -10.019 1.00 85.75 323 VAL A O 1
ATOM 2513 N N . LYS A 1 324 ? -18.688 -34.699 -11.635 1.00 88.75 324 LYS A N 1
ATOM 2514 C CA . LYS A 1 324 ? -19.821 -34.946 -10.742 1.00 88.75 324 LYS A CA 1
ATOM 2515 C C . LYS A 1 324 ? -19.605 -36.210 -9.906 1.00 88.75 324 LYS A C 1
ATOM 2517 O O . LYS A 1 324 ? -19.745 -36.160 -8.687 1.00 88.75 324 LYS A O 1
ATOM 2522 N N . SER A 1 325 ? -19.244 -37.322 -10.548 1.00 88.25 325 SER A N 1
ATOM 2523 C CA . SER A 1 325 ? -19.014 -38.608 -9.885 1.00 88.25 325 SER A CA 1
ATOM 2524 C C . SER A 1 325 ? -17.795 -38.581 -8.969 1.00 88.25 325 SER A C 1
ATOM 2526 O O . SER A 1 325 ? -17.863 -39.122 -7.869 1.00 88.25 325 SER A O 1
ATOM 2528 N N . GLN A 1 326 ? -16.711 -37.917 -9.381 1.00 91.12 326 GLN A N 1
ATOM 2529 C CA . GLN A 1 326 ? -15.516 -37.781 -8.552 1.00 91.12 326 GLN A CA 1
ATOM 2530 C C . GLN A 1 326 ? -15.799 -36.926 -7.312 1.00 91.12 326 GLN A C 1
ATOM 2532 O O . GLN A 1 326 ? -15.460 -37.328 -6.206 1.00 91.12 326 GLN A O 1
ATOM 2537 N N . LEU A 1 327 ? -16.489 -35.789 -7.468 1.00 88.81 327 LEU A N 1
ATOM 2538 C CA . LEU A 1 327 ? -16.846 -34.923 -6.342 1.00 88.81 327 LEU A CA 1
ATOM 2539 C C . LEU A 1 327 ? -17.800 -35.622 -5.366 1.00 88.81 327 LEU A C 1
ATOM 2541 O O . LEU A 1 327 ? -17.615 -35.531 -4.159 1.00 88.81 327 LEU A O 1
ATOM 2545 N N . GLN A 1 328 ? -18.787 -36.359 -5.882 1.00 90.75 328 GLN A N 1
ATOM 2546 C CA . GLN A 1 328 ? -19.714 -37.132 -5.057 1.00 90.75 328 GLN A CA 1
ATOM 2547 C C . GLN A 1 328 ? -19.016 -38.269 -4.289 1.00 90.75 328 GLN A C 1
ATOM 2549 O O . GLN A 1 328 ? -19.492 -38.659 -3.224 1.00 90.75 328 GLN A O 1
ATOM 2554 N N . HIS A 1 329 ? -17.916 -38.813 -4.817 1.00 90.81 329 HIS A N 1
ATOM 2555 C CA . HIS A 1 329 ? -17.139 -39.867 -4.166 1.00 90.81 329 HIS A CA 1
ATOM 2556 C C . HIS A 1 329 ? -16.147 -39.319 -3.132 1.00 90.81 329 HIS A C 1
ATOM 2558 O O . HIS A 1 329 ? -16.073 -39.844 -2.022 1.00 90.81 329 HIS A O 1
ATOM 2564 N N . ASP A 1 330 ? -15.410 -38.268 -3.495 1.00 89.94 330 ASP A N 1
ATOM 2565 C CA . ASP A 1 330 ? -14.302 -37.739 -2.697 1.00 89.94 330 ASP A CA 1
ATOM 2566 C C . ASP A 1 330 ? -14.774 -36.796 -1.579 1.00 89.94 330 ASP A C 1
ATOM 2568 O O . ASP A 1 330 ? -14.170 -36.773 -0.507 1.00 89.94 330 ASP A O 1
ATOM 2572 N N . ASP A 1 331 ? -15.842 -36.022 -1.813 1.00 88.94 331 ASP A N 1
ATOM 2573 C CA . ASP A 1 331 ? -16.390 -35.063 -0.846 1.00 88.94 331 ASP A CA 1
ATOM 2574 C C . ASP A 1 331 ? -17.923 -34.890 -1.008 1.00 88.94 331 ASP A C 1
ATOM 2576 O O . ASP A 1 331 ? -18.403 -33.942 -1.648 1.00 88.94 331 ASP A O 1
ATOM 2580 N N . PRO A 1 332 ? -18.724 -35.807 -0.424 1.00 88.38 332 PRO A N 1
ATOM 2581 C CA . PRO A 1 332 ? -20.186 -35.784 -0.524 1.00 88.38 332 PRO A CA 1
ATOM 2582 C C . PRO A 1 332 ? -20.833 -34.519 0.062 1.00 88.38 332 PRO A C 1
ATOM 2584 O O . PRO A 1 332 ? -21.865 -34.069 -0.432 1.00 88.38 332 PRO A O 1
ATOM 2587 N N . GLU A 1 333 ? -20.231 -33.926 1.098 1.00 87.06 333 GLU A N 1
ATOM 2588 C CA . GLU A 1 333 ? -20.753 -32.719 1.750 1.00 87.06 333 GLU A CA 1
ATOM 2589 C C . GLU A 1 333 ? -20.560 -31.493 0.849 1.00 87.06 333 GLU A C 1
ATOM 2591 O O . GLU A 1 333 ? -21.471 -30.678 0.672 1.00 87.06 333 GLU A O 1
ATOM 2596 N N . LEU A 1 334 ? -19.391 -31.374 0.211 1.00 85.00 334 LEU A N 1
ATOM 2597 C CA . LEU A 1 334 ? -19.153 -30.337 -0.787 1.00 85.00 334 LEU A CA 1
ATOM 2598 C C . LEU A 1 334 ? -20.060 -30.513 -2.011 1.00 85.00 334 LEU A C 1
ATOM 2600 O O . LEU A 1 334 ? -20.571 -29.518 -2.528 1.00 85.00 334 LEU A O 1
ATOM 2604 N N . TYR A 1 335 ? -20.299 -31.752 -2.447 1.00 89.19 335 TYR A N 1
ATOM 2605 C CA . TYR A 1 335 ? -21.243 -32.054 -3.522 1.00 89.19 335 TYR A CA 1
ATOM 2606 C C . TYR A 1 335 ? -22.655 -31.529 -3.213 1.00 89.19 335 TYR A C 1
ATOM 2608 O O . TYR A 1 335 ? -23.217 -30.793 -4.027 1.00 89.19 335 TYR A O 1
ATOM 2616 N N . GLU A 1 336 ? -23.210 -31.830 -2.033 1.00 87.56 336 GLU A N 1
ATOM 2617 C CA . GLU A 1 336 ? -24.542 -31.349 -1.637 1.00 87.56 336 GLU A CA 1
ATOM 2618 C C . GLU A 1 336 ? -24.613 -29.819 -1.601 1.00 87.56 336 GLU A C 1
ATOM 2620 O O . GLU A 1 336 ? -25.539 -29.227 -2.160 1.00 87.56 336 GLU A O 1
ATOM 2625 N N . ARG A 1 337 ? -23.587 -29.160 -1.052 1.00 83.69 337 ARG A N 1
ATOM 2626 C CA . ARG A 1 337 ? -23.511 -27.691 -1.005 1.00 83.69 337 ARG A CA 1
ATOM 2627 C C . ARG A 1 337 ? -23.424 -27.057 -2.391 1.00 83.69 337 ARG A C 1
ATOM 2629 O O . ARG A 1 337 ? -23.963 -25.972 -2.603 1.00 83.69 337 ARG A O 1
ATOM 2636 N N . VAL A 1 338 ? -22.742 -27.702 -3.338 1.00 84.94 338 VAL A N 1
ATOM 2637 C CA . VAL A 1 338 ? -22.657 -27.242 -4.733 1.00 84.94 338 VAL A CA 1
ATOM 2638 C C . VAL A 1 338 ? -24.001 -27.406 -5.444 1.00 84.94 338 VAL A C 1
ATOM 2640 O O . VAL A 1 338 ? -24.423 -26.496 -6.158 1.00 84.94 338 VAL A O 1
ATOM 2643 N N . VAL A 1 339 ? -24.696 -28.525 -5.234 1.00 85.56 339 VAL A N 1
ATOM 2644 C CA . VAL A 1 339 ? -26.035 -28.772 -5.793 1.00 85.56 339 VAL A CA 1
ATOM 2645 C C . VAL A 1 339 ? -27.051 -27.760 -5.253 1.00 85.56 339 VAL A C 1
ATOM 2647 O O . VAL A 1 339 ? -27.778 -27.147 -6.041 1.00 85.56 339 VAL A O 1
ATOM 2650 N N . GLU A 1 340 ? -27.037 -27.512 -3.940 1.00 82.62 340 GLU A N 1
ATOM 2651 C CA . GLU A 1 340 ? -27.871 -26.506 -3.272 1.00 82.62 340 GLU A CA 1
ATOM 2652 C C . GLU A 1 340 ? -27.571 -25.094 -3.799 1.00 82.62 340 GLU A C 1
ATOM 2654 O O . GLU A 1 340 ? -28.480 -24.359 -4.189 1.00 82.62 340 GLU A O 1
ATOM 2659 N N . PHE A 1 341 ? -26.287 -24.737 -3.912 1.00 80.06 341 PHE A N 1
ATOM 2660 C CA . PHE A 1 341 ? -25.844 -23.452 -4.459 1.00 80.06 341 PHE A CA 1
ATOM 2661 C C . PHE A 1 341 ? -26.293 -23.226 -5.911 1.00 80.06 341 PHE A C 1
ATOM 2663 O O . PHE A 1 341 ? -26.612 -22.100 -6.297 1.00 80.06 341 PHE A O 1
ATOM 2670 N N . LEU A 1 342 ? -26.318 -24.278 -6.733 1.00 81.88 342 LEU A N 1
ATOM 2671 C CA . LEU A 1 342 ? -26.760 -24.194 -8.125 1.00 81.88 342 LEU A CA 1
ATOM 2672 C C . LEU A 1 342 ? -28.289 -24.182 -8.285 1.00 81.88 342 LEU A C 1
ATOM 2674 O O . LEU A 1 342 ? -28.762 -23.942 -9.401 1.00 81.88 342 LEU A O 1
ATOM 2678 N N . GLY A 1 343 ? -29.048 -24.427 -7.212 1.00 71.56 343 GLY A N 1
ATOM 2679 C CA . GLY A 1 343 ? -30.507 -24.530 -7.243 1.00 71.56 343 GLY A CA 1
ATOM 2680 C C . GLY A 1 343 ? -31.017 -25.736 -8.037 1.00 71.56 343 GLY A C 1
ATOM 2681 O O . GLY A 1 343 ? -32.147 -25.717 -8.524 1.00 71.56 343 GLY A O 1
ATOM 2682 N N . VAL A 1 344 ? -30.184 -26.768 -8.218 1.00 58.22 344 VAL A N 1
ATOM 2683 C CA . VAL A 1 344 ? -30.577 -27.997 -8.915 1.00 58.22 344 VAL A CA 1
ATOM 2684 C C . VAL A 1 344 ? -31.252 -28.901 -7.891 1.00 58.22 344 VAL A C 1
ATOM 2686 O O . VAL A 1 344 ? -30.607 -29.726 -7.254 1.00 58.22 344 VAL A O 1
ATOM 2689 N N . ASN A 1 345 ? -32.560 -28.738 -7.702 1.00 39.34 345 ASN A N 1
ATOM 2690 C CA . ASN A 1 345 ? -33.332 -29.743 -6.981 1.00 39.34 345 ASN A CA 1
ATOM 2691 C C . ASN A 1 345 ? -33.291 -31.039 -7.799 1.00 39.34 345 ASN A C 1
ATOM 2693 O O . ASN A 1 345 ? -33.818 -31.083 -8.910 1.00 39.34 345 ASN A O 1
ATOM 2697 N N . ASN A 1 346 ? -32.652 -32.077 -7.258 1.00 36.03 346 ASN A N 1
ATOM 2698 C CA . ASN A 1 346 ? -32.803 -33.433 -7.772 1.00 36.03 346 ASN A CA 1
ATOM 2699 C C . ASN A 1 346 ? -34.280 -33.831 -7.623 1.00 36.03 346 ASN A C 1
ATOM 2701 O O . ASN A 1 346 ? -34.777 -33.938 -6.500 1.00 36.03 346 ASN A O 1
ATOM 2705 N N . VAL A 1 347 ? -34.964 -34.031 -8.749 1.00 32.06 347 VAL A N 1
ATOM 2706 C CA . VAL A 1 347 ? -36.099 -34.958 -8.849 1.00 32.06 347 VAL A CA 1
ATOM 2707 C C . VAL A 1 347 ? -35.588 -36.210 -9.531 1.00 32.06 347 VAL A C 1
ATOM 2709 O O . VAL A 1 347 ? -34.892 -36.050 -10.561 1.00 32.06 347 VAL A O 1
#

Organism: Anisakis simplex (NCBI:txid6269)

Nearest PDB structures (foldseek):
  1zeq-assembly1_X  TM=5.873E-01  e=1.262E-01  Escherichia coli
  4j8q-assembly1_A-2  TM=5.505E-01  e=1.762E-01  Bacteroides fragilis NCTC 9343
  6zp4-assembly1_G  TM=4.790E-01  e=2.600E-01  Homo sapiens
  1kix-assembly1_A-2  TM=2.032E-01  e=2.459E-01  Sterkiella nova

Sequence (347 aa):
MLGAGDQETIQVDGVVVLVDEESNFAYLDAGLGRVLLSPVMDGDDIKVSDWFSVTATPYRDAAPIHKKNFCRYAVVGRVKKIKEKLPTGSRIDRDNLEVVRIQTPVMIGAIREDTTVALSEHIGRVFIDKKFRKKMDLKSKMILDASVQSCDPSDKNAFCFWSAKALATSDELKTDLGIRECLGRFSGFMDKNLCLIELFGENEGFVCARPPDFAHAIPMKKLKEAEIIVVCANQSISPLRSFPVSAGYAYVPEGDELESMKKRLETLTGDTNSMIDQGSEHTRNDAIQVNDENRLEQKADASIQSKCIHSDLIRKLMSVDEVKSQLQHDDPELYERVVEFLGVNNV

Solvent-accessible surface area (backbone atoms only — not comparable to full-atom values): 20214 Å² total; per-residue (Å²): 137,80,79,85,69,86,71,68,69,47,82,47,52,24,35,24,72,44,70,40,78,92,78,57,35,33,32,26,38,17,35,73,44,38,31,34,43,62,77,79,63,88,80,59,93,81,47,69,46,41,36,34,39,33,31,33,28,69,57,80,78,78,52,80,80,51,65,79,66,68,46,54,24,27,56,48,86,70,76,42,80,57,89,75,89,63,60,67,42,40,83,42,83,52,96,94,39,82,40,44,35,28,52,41,62,30,38,29,24,14,70,56,94,68,42,29,34,21,28,24,52,62,60,17,41,29,28,36,49,48,67,60,39,63,76,64,70,71,54,68,71,39,74,44,43,28,31,28,26,68,45,80,71,40,95,85,32,69,83,25,55,26,31,59,77,47,72,54,90,67,94,70,78,74,87,79,60,44,65,43,84,43,49,24,26,66,69,49,69,83,47,102,65,31,35,31,30,39,33,52,52,100,64,44,24,21,33,33,41,40,77,72,18,29,68,58,94,72,58,69,67,59,50,70,68,35,82,48,30,44,32,32,31,45,70,76,52,23,76,42,82,84,51,35,23,52,42,20,21,30,43,72,63,60,71,74,54,34,58,52,51,48,55,52,47,51,55,52,57,51,68,76,66,72,82,77,80,83,88,80,90,80,89,75,90,85,87,86,88,82,88,85,90,77,90,79,91,78,91,76,90,85,80,86,73,77,82,55,76,61,53,61,54,50,50,57,49,58,67,34,65,69,56,39,54,48,37,49,70,78,38,51,69,60,38,52,53,51,37,61,74,66,66,59,76,86,125

Mean predicted aligned error: 15.67 Å

pLDDT: mean 74.2, std 20.05, range [24.19, 96.31]